Protein 7XHZ (pdb70)

InterPro domains:
  IPR000150 Cof family [TIGR00099] (7-278)
  IPR006379 HAD-superfamily hydrolase, subfamily IIB [TIGR01484] (6-250)
  IPR023214 HAD superfamily [G3DSA:3.40.50.1000] (5-275)
  IPR036412 HAD-like superfamily [SSF56784] (2-283)

Radius of gyration: 18.29 Å; Cα contacts (8 Å, |Δi|>4): 402; chains: 1; bounding box: 39×49×42 Å

Organism: Staphylococcus aureus (strain Mu50 / ATCC 700699) (NCBI:txid158878)

CATH classification: 3.30.1240.10

Secondary structure (DSSP, 8-state):
---EEEE--HHHHHT-HHHHHHHHHHHHHHHHTT-EEEEE--SSHHHHHHHS-TT---SEEE-TTSSEEEETTEEEEE--B-HHHHHHHHHHHHHTT-EEEEEESSS-EEEEGGGS-------SS--TT--HHHHHHHHHIIIIIEEEESSPPSS-EEEEEEE-S-HHHHHHHHHHHHHTHHHHT---B-SSTTEEE--TT-SHHHHHH--GGGT--GGGEEEE--

B-factor: mean 40.76, std 13.62, range [20.14, 128.97]

Structure (mmCIF, N/CA/C/O backbone):
data_7XHZ
#
_entry.id   7XHZ
#
_cell.length_a   53.610
_cell.length_b   63.060
_cell.length_c   92.730
_cell.angle_alpha   90.000
_cell.angle_beta   90.000
_cell.angle_gamma   90.000
#
_symmetry.space_group_name_H-M   'P 21 2 21'
#
loop_
_entity.id
_entity.type
_entity.pdbx_description
1 polymer 'Phosphatase, SAV2152'
2 water water
#
loop_
_atom_site.group_PDB
_atom_site.id
_atom_site.type_symbol
_atom_site.label_atom_id
_atom_site.label_alt_id
_atom_site.label_comp_id
_atom_site.label_asym_id
_atom_site.label_entity_id
_atom_site.label_seq_id
_atom_site.pdbx_PDB_ins_code
_atom_site.Cartn_x
_atom_site.Cartn_y
_atom_site.Cartn_z
_atom_site.occupancy
_atom_site.B_iso_or_equiv
_atom_site.auth_seq_id
_atom_site.auth_comp_id
_atom_site.auth_asym_id
_atom_site.auth_atom_id
_atom_site.pdbx_PDB_model_num
ATOM 1 N N . ASN A 1 1 ? 28.09605 74.89234 42.61396 1.000 53.94463 3 ASN A N 1
ATOM 2 C CA . ASN A 1 1 ? 26.72838 74.91437 42.12340 1.000 49.61693 3 ASN A CA 1
ATOM 3 C C . ASN A 1 1 ? 26.26850 73.58758 41.48847 1.000 45.22405 3 ASN A C 1
ATOM 4 O O . ASN A 1 1 ? 25.81849 73.57804 40.33352 1.000 46.34892 3 ASN A O 1
ATOM 14 N N . VAL A 1 2 ? 26.33259 72.49338 42.24676 1.000 34.09373 4 VAL A N 1
ATOM 15 C CA . VAL A 1 2 ? 25.90215 71.19654 41.72202 1.000 31.10669 4 VAL A CA 1
ATOM 16 C C . VAL A 1 2 ? 24.38217 71.13230 41.63476 1.000 32.20300 4 VAL A C 1
ATOM 17 O O . VAL A 1 2 ? 23.68857 71.18517 42.65167 1.000 32.13583 4 VAL A O 1
ATOM 30 N N . LYS A 1 3 ? 23.87230 70.92428 40.41834 1.000 30.38900 5 LYS A N 1
ATOM 31 C CA . LYS A 1 3 ? 22.43619 70.73720 40.21405 1.000 30.48629 5 LYS A CA 1
ATOM 32 C C . LYS A 1 3 ? 22.05226 69.31289 39.83640 1.000 33.63100 5 LYS A C 1
ATOM 33 O O . LYS A 1 3 ? 20.88319 68.94121 40.00388 1.000 31.48202 5 LYS A O 1
ATOM 52 N N . ALA A 1 4 ? 22.98804 68.52805 39.30382 1.000 30.51517 6 ALA A N 1
ATOM 53 C CA . ALA A 1 4 ? 22.71712 67.17574 38.84560 1.000 29.25453 6 ALA A CA 1
ATOM 54 C C . ALA A 1 4 ? 23.76309 66.22523 39.40990 1.000 28.88320 6 ALA A C 1
ATOM 55 O O . ALA A 1 4 ? 24.94245 66.54520 39.47222 1.000 27.38330 6 ALA A O 1
ATOM 62 N N . ILE A 1 5 ? 23.33111 65.05304 39.81045 1.000 28.36237 7 ILE A N 1
ATOM 63 C CA . ILE A 1 5 ? 24.24430 63.97116 40.17909 1.000 30.68722 7 ILE A CA 1
ATOM 64 C C . ILE A 1 5 ? 24.03098 62.88226 39.15022 1.000 28.66868 7 ILE A C 1
ATOM 65 O O . ILE A 1 5 ? 22.89246 62.45556 38.93237 1.000 26.67495 7 ILE A O 1
ATOM 81 N N . PHE A 1 6 ? 25.11006 62.44663 38.50160 1.000 26.15097 8 PHE A N 1
ATOM 82 C CA . PHE A 1 6 ? 25.05987 61.39674 37.48464 1.000 22.92088 8 PHE A CA 1
ATOM 83 C C . PHE A 1 6 ? 25.77100 60.17294 38.03522 1.000 25.76209 8 PHE A C 1
ATOM 84 O O . PHE A 1 6 ? 26.99319 60.19328 38.21651 1.000 27.38232 8 PHE A O 1
ATOM 101 N N . LEU A 1 7 ? 25.00760 59.13418 38.34345 1.000 26.94764 9 LEU A N 1
ATOM 102 C CA . LEU A 1 7 ? 25.56140 57.88934 38.85701 1.000 27.32571 9 LEU A CA 1
ATOM 103 C C . LEU A 1 7 ? 25.94343 56.99290 37.70058 1.000 29.46085 9 LEU A C 1
ATOM 104 O O . LEU A 1 7 ? 25.08859 56.56682 36.92103 1.000 28.35124 9 LEU A O 1
ATOM 120 N N . ASP A 1 8 ? 27.21367 56.69143 37.59267 1.000 28.80743 10 ASP A N 1
ATOM 121 C CA . ASP A 1 8 ? 27.70934 55.78344 36.56604 1.000 28.26302 10 ASP A CA 1
ATOM 122 C C . ASP A 1 8 ? 27.95148 54.43863 37.21601 1.000 32.07261 10 ASP A C 1
ATOM 123 O O . ASP A 1 8 ? 28.90416 54.28541 37.97286 1.000 32.29427 10 ASP A O 1
ATOM 149 N N . ASP A 1 10 ? 28.04541 50.23252 36.76779 1.000 37.28361 12 ASP A N 1
ATOM 150 C CA . ASP A 1 10 ? 27.96072 48.93647 36.12237 1.000 38.64651 12 ASP A CA 1
ATOM 151 C C . ASP A 1 10 ? 26.72237 48.19170 36.57612 1.000 36.37181 12 ASP A C 1
ATOM 152 O O . ASP A 1 10 ? 26.42143 48.10866 37.76972 1.000 39.53480 12 ASP A O 1
ATOM 161 N N . GLY A 1 11 ? 25.99213 47.64799 35.60648 1.000 35.33626 13 GLY A N 1
ATOM 162 C CA . GLY A 1 11 ? 24.77278 46.93321 35.94772 1.000 40.88036 13 GLY A CA 1
ATOM 163 C C . GLY A 1 11 ? 25.00834 45.70861 36.81119 1.000 44.01629 13 GLY A C 1
ATOM 164 O O . GLY A 1 11 ? 24.07596 45.20606 37.43380 1.000 45.62643 13 GLY A O 1
ATOM 168 N N . THR A 1 12 ? 26.24421 45.22657 36.87810 1.000 56.55049 14 THR A N 1
ATOM 169 C CA . THR A 1 12 ? 26.51241 44.07238 37.72464 1.000 56.62673 14 THR A CA 1
ATOM 170 C C . THR A 1 12 ? 26.20293 44.39452 39.18107 1.000 59.99566 14 THR A C 1
ATOM 171 O O . THR A 1 12 ? 25.62686 43.56490 39.89190 1.000 63.19960 14 THR A O 1
ATOM 182 N N . ILE A 1 13 ? 26.48236 45.63534 39.61196 1.000 54.36738 15 ILE A N 1
ATOM 183 C CA . ILE A 1 13 ? 26.21825 46.03115 40.99892 1.000 56.05105 15 ILE A CA 1
ATOM 184 C C . ILE A 1 13 ? 24.72835 45.98507 41.31311 1.000 55.62734 15 ILE A C 1
ATOM 185 O O . ILE A 1 13 ? 24.32840 45.64023 42.42887 1.000 59.79029 15 ILE A O 1
ATOM 201 N N . LEU A 1 14 ? 23.88567 46.35139 40.35218 1.000 49.06571 16 LEU A N 1
ATOM 202 C CA . LEU A 1 14 ? 22.45221 46.31794 40.59644 1.000 55.71457 16 LEU A CA 1
ATOM 203 C C . LEU A 1 14 ? 21.86521 44.91766 40.42899 1.000 62.10045 16 LEU A C 1
ATOM 204 O O . LEU A 1 14 ? 20.90697 44.56526 41.12472 1.000 64.67819 16 LEU A O 1
ATOM 220 N N . HIS A 1 15 ? 22.41422 44.12658 39.51234 1.000 63.47080 17 HIS A N 1
ATOM 221 C CA . HIS A 1 15 ? 21.86979 42.82284 39.15524 1.000 69.90939 17 HIS A CA 1
ATOM 222 C C . HIS A 1 15 ? 21.86018 41.86664 40.33859 1.000 75.50022 17 HIS A C 1
ATOM 223 O O . HIS A 1 15 ? 20.80533 41.57887 40.91255 1.000 79.89421 17 HIS A O 1
ATOM 237 N N . GLU A 1 16 ? 23.03945 41.37071 40.70571 1.000 87.14141 18 GLU A N 1
ATOM 238 C CA . GLU A 1 16 ? 23.12960 40.39061 41.77931 1.000 96.41745 18 GLU A CA 1
ATOM 239 C C . GLU A 1 16 ? 22.76891 41.02087 43.11822 1.000 101.31871 18 GLU A C 1
ATOM 240 O O . GLU A 1 16 ? 21.85578 40.54857 43.81074 1.000 101.97932 18 GLU A O 1
ATOM 252 N N . ASN A 1 17 ? 23.46000 42.10478 43.50056 1.000 94.84911 19 ASN A N 1
ATOM 253 C CA . ASN A 1 17 ? 23.22708 42.65125 44.83301 1.000 89.90411 19 ASN A CA 1
ATOM 254 C C . ASN A 1 17 ? 21.86480 43.31860 44.93353 1.000 84.27414 19 ASN A C 1
ATOM 255 O O . ASN A 1 17 ? 21.60302 44.34387 44.28944 1.000 82.98979 19 ASN A O 1
ATOM 266 N N . ASN A 1 18 ? 21.01578 42.75745 45.78323 1.000 72.41165 20 ASN A N 1
ATOM 267 C CA . ASN A 1 18 ? 19.79950 43.43537 46.19247 1.000 74.24641 20 ASN A CA 1
ATOM 268 C C . ASN A 1 18 ? 20.05036 44.39682 47.34662 1.000 67.26081 20 ASN A C 1
ATOM 269 O O . ASN A 1 18 ? 19.26850 45.34226 47.53212 1.000 60.38038 20 ASN A O 1
ATOM 280 N N . GLN A 1 19 ? 21.14430 44.20607 48.09258 1.000 63.81351 21 GLN A N 1
ATOM 281 C CA . GLN A 1 19 ? 21.47422 45.16466 49.13866 1.000 64.11659 21 GLN A CA 1
ATOM 282 C C . GLN A 1 19 ? 22.02096 46.45131 48.53152 1.000 55.80093 21 GLN A C 1
ATOM 283 O O . GLN A 1 19 ? 21.55211 47.53422 48.86729 1.000 49.12783 21 GLN A O 1
ATOM 297 N N . ALA A 1 20 ? 23.00785 46.34814 47.63419 1.000 51.64423 22 ALA A N 1
ATOM 298 C CA . ALA A 1 20 ? 23.49746 47.53919 46.93782 1.000 49.98133 22 ALA A CA 1
ATOM 299 C C . ALA A 1 20 ? 22.40886 48.18771 46.08740 1.000 44.14542 22 ALA A C 1
ATOM 300 O O . ALA A 1 20 ? 22.36138 49.41684 45.97101 1.000 41.01153 22 ALA A O 1
ATOM 307 N N . SER A 1 21 ? 21.50594 47.39725 45.52083 1.000 45.79676 23 SER A N 1
ATOM 308 C CA . SER A 1 21 ? 20.39636 47.95605 44.76119 1.000 46.64445 23 SER A CA 1
ATOM 309 C C . SER A 1 21 ? 19.44721 48.74836 45.65933 1.000 46.12250 23 SER A C 1
ATOM 310 O O . SER A 1 21 ? 19.05064 49.87482 45.32132 1.000 42.00455 23 SER A O 1
ATOM 318 N N . THR A 1 22 ? 19.04149 48.16868 46.79766 1.000 45.09262 24 THR A N 1
ATOM 319 C CA . THR A 1 22 ? 18.17126 48.89905 47.71770 1.000 47.18331 24 THR A CA 1
ATOM 320 C C . THR A 1 22 ? 18.87212 50.14372 48.26509 1.000 42.15417 24 THR A C 1
ATOM 321 O O . THR A 1 22 ? 18.24778 51.19840 48.44453 1.000 42.63638 24 THR A O 1
ATOM 332 N N . TYR A 1 23 ? 20.16829 50.03678 48.53534 1.000 43.74937 25 TYR A N 1
ATOM 333 C CA . TYR A 1 23 ? 20.92650 51.19513 48.98912 1.000 42.54320 25 TYR A CA 1
ATOM 334 C C . TYR A 1 23 ? 20.89940 52.31176 47.94442 1.000 39.84762 25 TYR A C 1
ATOM 335 O O . TYR A 1 23 ? 20.67421 53.49537 48.25962 1.000 39.79419 25 TYR A O 1
ATOM 353 N N . THR A 1 24 ? 21.16038 51.95298 46.69112 1.000 36.82203 26 THR A N 1
ATOM 354 C CA . THR A 1 24 ? 21.13552 52.93279 45.61641 1.000 38.09532 26 THR A CA 1
ATOM 355 C C . THR A 1 24 ? 19.75646 53.58023 45.49502 1.000 35.04906 26 THR A C 1
ATOM 356 O O . THR A 1 24 ? 19.65538 54.79241 45.30155 1.000 34.85329 26 THR A O 1
ATOM 367 N N . LYS A 1 25 ? 18.68464 52.77635 45.55078 1.000 35.44870 27 LYS A N 1
ATOM 368 C CA . LYS A 1 25 ? 17.32615 53.32477 45.55269 1.000 35.51305 27 LYS A CA 1
ATOM 369 C C . LYS A 1 25 ? 17.14346 54.39123 46.63296 1.000 38.22130 27 LYS A C 1
ATOM 370 O O . LYS A 1 25 ? 16.63890 55.49416 46.36949 1.000 38.37568 27 LYS A O 1
ATOM 389 N N . ASP A 1 26 ? 17.54422 54.07135 47.86598 1.000 42.45479 28 ASP A N 1
ATOM 390 C CA . ASP A 1 26 ? 17.36631 55.02320 48.95600 1.000 42.09763 28 ASP A CA 1
ATOM 391 C C . ASP A 1 26 ? 18.19523 56.27488 48.72775 1.000 39.38852 28 ASP A C 1
ATOM 392 O O . ASP A 1 26 ? 17.72468 57.38785 48.98598 1.000 38.59074 28 ASP A O 1
ATOM 401 N N . VAL A 1 27 ? 19.41768 56.12489 48.20813 1.000 37.53340 29 VAL A N 1
ATOM 402 C CA . VAL A 1 27 ? 20.24722 57.30369 47.94758 1.000 36.49904 29 VAL A CA 1
ATOM 403 C C . VAL A 1 27 ? 19.59088 58.20559 46.90908 1.000 37.69230 29 VAL A C 1
ATOM 404 O O . VAL A 1 27 ? 19.57225 59.43246 47.05681 1.000 34.77181 29 VAL A O 1
ATOM 417 N N . ILE A 1 28 ? 19.14978 57.61830 45.79632 1.000 33.61372 30 ILE A N 1
ATOM 418 C CA . ILE A 1 28 ? 18.47956 58.40749 44.75810 1.000 33.09001 30 ILE A CA 1
ATOM 419 C C . ILE A 1 28 ? 17.32079 59.19844 45.35423 1.000 34.88004 30 ILE A C 1
ATOM 420 O O . ILE A 1 28 ? 17.15777 60.39344 45.07583 1.000 33.64567 30 ILE A O 1
ATOM 436 N N . ASN A 1 29 ? 16.49552 58.53921 46.17526 1.000 36.72987 31 ASN A N 1
ATOM 437 C CA . ASN A 1 29 ? 15.36237 59.22571 46.79616 1.000 39.15601 31 ASN A CA 1
ATOM 438 C C . ASN A 1 29 ? 15.82845 60.37157 47.68207 1.000 40.76401 31 ASN A C 1
ATOM 439 O O . ASN A 1 29 ? 15.24618 61.46421 47.65660 1.000 41.62728 31 ASN A O 1
ATOM 450 N N . GLN A 1 30 ? 16.89681 60.15553 48.46374 1.000 36.62361 32 GLN A N 1
ATOM 451 C CA . GLN A 1 30 ? 17.35926 61.23006 49.33257 1.000 40.58370 32 GLN A CA 1
ATOM 452 C C . GLN A 1 30 ? 17.84479 62.41833 48.50594 1.000 37.69432 32 GLN A C 1
ATOM 453 O O . GLN A 1 30 ? 17.51983 63.56730 48.80546 1.000 39.75162 32 GLN A O 1
ATOM 467 N N . LEU A 1 31 ? 18.59214 62.15254 47.43460 1.000 33.42178 33 LEU A N 1
ATOM 468 C CA . LEU A 1 31 ? 19.11566 63.23639 46.61139 1.000 33.35932 33 LEU A CA 1
ATOM 469 C C . LEU A 1 31 ? 17.99283 63.99119 45.92280 1.000 35.13522 33 LEU A C 1
ATOM 470 O O . LEU A 1 31 ? 18.04819 65.22478 45.81555 1.000 32.22528 33 LEU A O 1
ATOM 486 N N . ARG A 1 32 ? 16.97253 63.27167 45.42261 1.000 35.50764 34 ARG A N 1
ATOM 487 C CA . ARG A 1 32 ? 15.82482 63.95557 44.82021 1.000 38.22600 34 ARG A CA 1
ATOM 488 C C . ARG A 1 32 ? 15.14169 64.86152 45.83237 1.000 41.05015 34 ARG A C 1
ATOM 489 O O . ARG A 1 32 ? 14.71611 65.97938 45.49954 1.000 35.08642 34 ARG A O 1
ATOM 510 N N . GLU A 1 33 ? 14.96045 64.35422 47.05771 1.000 41.55081 35 GLU A N 1
ATOM 511 C CA . GLU A 1 33 ? 14.30621 65.14095 48.09535 1.000 48.40641 35 GLU A CA 1
ATOM 512 C C . GLU A 1 33 ? 15.08448 66.41178 48.41197 1.000 45.47688 35 GLU A C 1
ATOM 513 O O . GLU A 1 33 ? 14.48045 67.43248 48.75860 1.000 45.14329 35 GLU A O 1
ATOM 525 N N . LYS A 1 34 ? 16.41500 66.37158 48.31224 1.000 42.56810 36 LYS A N 1
ATOM 526 C CA . LYS A 1 34 ? 17.24454 67.55494 48.52137 1.000 42.74926 36 LYS A CA 1
ATOM 527 C C . LYS A 1 34 ? 17.25045 68.48644 47.31213 1.000 44.98246 36 LYS A C 1
ATOM 528 O O . LYS A 1 34 ? 17.93750 69.51455 47.33329 1.000 41.47302 36 LYS A O 1
ATOM 547 N N . GLY A 1 35 ? 16.49818 68.16617 46.26002 1.000 37.63717 37 GLY A N 1
ATOM 548 C CA . GLY A 1 35 ? 16.38550 69.04756 45.11956 1.000 38.43697 37 GLY A CA 1
ATOM 549 C C . GLY A 1 35 ? 17.34147 68.78419 43.97177 1.000 37.94734 37 GLY A C 1
ATOM 550 O O . GLY A 1 35 ? 17.30233 69.52093 42.98150 1.000 33.35844 37 GLY A O 1
ATOM 554 N N . TYR A 1 36 ? 18.18599 67.76055 44.05058 1.000 33.79076 38 TYR A N 1
ATOM 555 C CA . TYR A 1 36 ? 19.07151 67.47119 42.93447 1.000 30.65776 38 TYR A CA 1
ATOM 556 C C . TYR A 1 36 ? 18.32353 66.73772 41.83366 1.000 32.69398 38 TYR A C 1
ATOM 557 O O . TYR A 1 36 ? 17.40824 65.96180 42.09736 1.000 31.29974 38 TYR A O 1
ATOM 575 N N . LYS A 1 37 ? 18.74739 66.94590 40.59442 1.000 30.98864 39 LYS A N 1
ATOM 576 C CA . LYS A 1 37 ? 18.36452 66.02243 39.53973 1.000 29.58252 39 LYS A CA 1
ATOM 577 C C . LYS A 1 37 ? 19.29087 64.81069 39.64289 1.000 30.28988 39 LYS A C 1
ATOM 578 O O . LYS A 1 37 ? 20.47239 64.95299 39.96261 1.000 30.00725 39 LYS A O 1
ATOM 597 N N . VAL A 1 38 ? 18.74725 63.61636 39.42538 1.000 26.37238 40 VAL A N 1
ATOM 598 C CA . VAL A 1 38 ? 19.52780 62.38266 39.56739 1.000 23.68869 40 VAL A CA 1
ATOM 599 C C . VAL A 1 38 ? 19.38687 61.53730 38.32336 1.000 25.54303 40 VAL A C 1
ATOM 600 O O . VAL A 1 38 ? 18.26995 61.18321 37.92470 1.000 25.73719 40 VAL A O 1
ATOM 613 N N . PHE A 1 39 ? 20.52781 61.17374 37.73956 1.000 26.15924 41 PHE A N 1
ATOM 614 C CA . PHE A 1 39 ? 20.58665 60.40227 36.51938 1.000 25.77190 41 PHE A CA 1
ATOM 615 C C . PHE A 1 39 ? 21.42202 59.15816 36.74416 1.000 27.46715 41 PHE A C 1
ATOM 616 O O . PHE A 1 39 ? 22.28565 59.13075 37.62033 1.000 27.12646 41 PHE A O 1
ATOM 633 N N . LEU A 1 40 ? 21.14948 58.12996 35.94211 1.000 26.80389 42 LEU A N 1
ATOM 634 C CA . LEU A 1 40 ? 21.84341 56.85162 36.03457 1.000 27.07179 42 LEU A CA 1
ATOM 635 C C . LEU A 1 40 ? 22.35369 56.50045 34.65728 1.000 24.29060 42 LEU A C 1
ATOM 636 O O . LEU A 1 40 ? 21.62900 56.64382 33.67265 1.000 25.51824 42 LEU A O 1
ATOM 652 N N . ALA A 1 41 ? 23.59836 56.04746 34.57440 1.000 25.28554 43 ALA A N 1
ATOM 653 C CA . ALA A 1 41 ? 24.11697 55.43790 33.36499 1.000 25.58888 43 ALA A CA 1
ATOM 654 C C . ALA A 1 41 ? 24.39954 53.95981 33.65157 1.000 28.93189 43 ALA A C 1
ATOM 655 O O . ALA A 1 41 ? 25.22946 53.63531 34.50241 1.000 23.89164 43 ALA A O 1
ATOM 662 N N . THR A 1 42 ? 23.69025 53.07061 32.95646 1.000 26.69559 44 THR A N 1
ATOM 663 C CA . THR A 1 42 ? 23.85988 51.65757 33.20516 1.000 26.25442 44 THR A CA 1
ATOM 664 C C . THR A 1 42 ? 23.27372 50.92063 32.01789 1.000 24.44742 44 THR A C 1
ATOM 665 O O . THR A 1 42 ? 22.40640 51.43808 31.31200 1.000 24.84445 44 THR A O 1
ATOM 676 N N . GLY A 1 43 ? 23.76917 49.70309 31.79667 1.000 26.38997 45 GLY A N 1
ATOM 677 C CA . GLY A 1 43 ? 23.18432 48.85258 30.78398 1.000 25.24607 45 GLY A CA 1
ATOM 678 C C . GLY A 1 43 ? 23.74589 49.09632 29.39652 1.000 26.69405 45 GLY A C 1
ATOM 679 O O . GLY A 1 43 ? 24.37209 50.12999 29.09997 1.000 27.95397 45 GLY A O 1
ATOM 683 N N . ARG A 1 44 ? 23.50370 48.12078 28.51577 1.000 27.28486 46 ARG A N 1
ATOM 684 C CA . ARG A 1 44 ? 24.05595 48.17340 27.16277 1.000 27.38087 46 ARG A CA 1
ATOM 685 C C . ARG A 1 44 ? 22.99003 48.22601 26.07911 1.000 31.29490 46 ARG A C 1
ATOM 686 O O . ARG A 1 44 ? 23.33272 48.20560 24.88668 1.000 32.11961 46 ARG A O 1
ATOM 707 N N . SER A 1 45 ? 21.71426 48.33030 26.45925 1.000 26.42752 47 SER A N 1
ATOM 708 C CA . SER A 1 45 ? 20.59180 48.32065 25.53100 1.000 29.06907 47 SER A CA 1
ATOM 709 C C . SER A 1 45 ? 19.37417 48.91086 26.25308 1.000 25.98382 47 SER A C 1
ATOM 710 O O . SER A 1 45 ? 19.41208 49.12508 27.46355 1.000 28.62939 47 SER A O 1
ATOM 718 N N . HIS A 1 46 ? 18.28292 49.16834 25.50964 1.000 28.97078 48 HIS A N 1
ATOM 719 C CA . HIS A 1 46 ? 17.04157 49.60002 26.17344 1.000 26.77635 48 HIS A CA 1
ATOM 720 C C . HIS A 1 46 ? 16.44877 48.49311 27.01595 1.000 28.44149 48 HIS A C 1
ATOM 721 O O . HIS A 1 46 ? 16.04974 48.74347 28.16932 1.000 28.71888 48 HIS A O 1
ATOM 735 N N . SER A 1 47 ? 16.49225 47.24259 26.49671 1.000 29.41649 49 SER A N 1
ATOM 736 C CA . SER A 1 47 ? 16.00886 46.10412 27.27835 1.000 29.67878 49 SER A CA 1
ATOM 737 C C . SER A 1 47 ? 16.79861 45.94958 28.55703 1.000 29.77792 49 SER A C 1
ATOM 738 O O . SER A 1 47 ? 16.22672 45.65855 29.61225 1.000 30.69746 49 SER A O 1
ATOM 746 N N . GLU A 1 48 ? 18.13978 46.07094 28.47457 1.000 29.41768 50 GLU A N 1
ATOM 747 C CA . GLU A 1 48 ? 18.94287 45.89269 29.68095 1.000 30.39752 50 GLU A CA 1
ATOM 748 C C . GLU A 1 48 ? 18.64548 46.98162 30.69262 1.000 31.59001 50 GLU A C 1
ATOM 749 O O . GLU A 1 48 ? 18.57400 46.71576 31.90230 1.000 30.81067 50 GLU A O 1
ATOM 761 N N . ILE A 1 49 ? 18.50111 48.22076 30.22443 1.000 26.85026 51 ILE A N 1
ATOM 762 C CA . ILE A 1 49 ? 18.12175 49.28489 31.13765 1.000 25.49979 51 ILE A C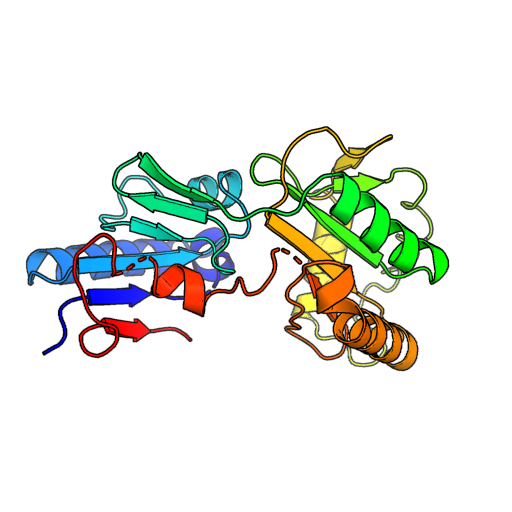A 1
ATOM 763 C C . ILE A 1 49 ? 16.91777 48.87065 31.95875 1.000 29.79191 51 ILE A C 1
ATOM 764 O O . ILE A 1 49 ? 16.92526 48.99524 33.18937 1.000 30.35402 51 ILE A O 1
ATOM 780 N N . HIS A 1 50 ? 15.86504 48.35704 31.29983 1.000 30.74824 52 HIS A N 1
ATOM 781 C CA . HIS A 1 50 ? 14.65905 48.05298 32.07882 1.000 32.67965 52 HIS A CA 1
ATOM 782 C C . HIS A 1 50 ? 14.78046 46.72915 32.85193 1.000 37.54561 52 HIS A C 1
ATOM 783 O O . HIS A 1 50 ? 14.09451 46.54704 33.85883 1.000 38.44060 52 HIS A O 1
ATOM 797 N N . GLN A 1 51 ? 15.71387 45.85516 32.49528 1.000 33.45475 53 GLN A N 1
ATOM 798 C CA . GLN A 1 51 ? 16.01495 44.73361 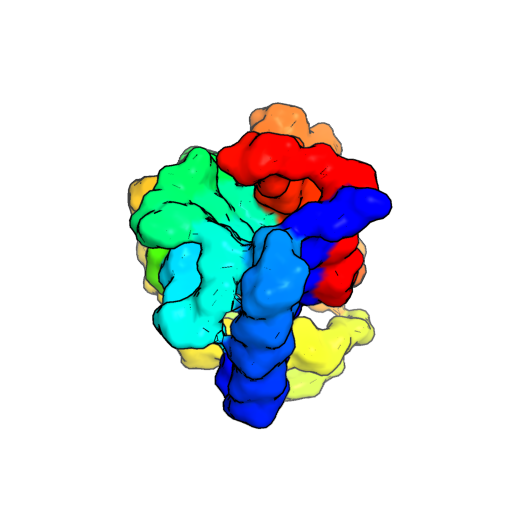33.39150 1.000 37.64600 53 GLN A CA 1
ATOM 799 C C . GLN A 1 51 ? 16.70546 45.19100 34.66649 1.000 38.90165 53 GLN A C 1
ATOM 800 O O . GLN A 1 51 ? 16.48051 44.62557 35.74059 1.000 39.25251 53 GLN A O 1
ATOM 814 N N . LEU A 1 52 ? 17.60897 46.15727 34.55467 1.000 33.08041 54 LEU A N 1
ATOM 815 C CA . LEU A 1 52 ? 18.47455 46.52451 35.66066 1.000 33.92574 54 LEU A CA 1
ATOM 816 C C . LEU A 1 52 ? 17.88849 47.56268 36.59398 1.000 36.65779 54 LEU A C 1
ATOM 817 O O . LEU A 1 52 ? 18.17904 47.53376 37.79282 1.000 41.93646 54 LEU A O 1
ATOM 833 N N . VAL A 1 53 ? 17.09993 48.49470 36.07928 1.000 35.56307 55 VAL A N 1
ATOM 834 C CA . VAL A 1 53 ? 16.63689 49.61654 36.88399 1.000 34.88972 55 VAL A CA 1
ATOM 835 C C . VAL A 1 53 ? 15.15741 49.44823 37.20647 1.000 39.60419 55 VAL A C 1
ATOM 836 O O . VAL A 1 53 ? 14.30480 49.76502 36.36791 1.000 41.78066 55 VAL A O 1
ATOM 849 N N . PRO A 1 54 ? 14.81611 49.04542 38.42283 1.000 39.35657 56 PRO A N 1
ATOM 850 C CA . PRO A 1 54 ? 13.39664 48.93652 38.80284 1.000 48.11617 56 PRO A CA 1
ATOM 851 C C . PRO A 1 54 ? 12.64329 50.25250 38.69890 1.000 47.56357 56 PRO A C 1
ATOM 852 O O . PRO A 1 54 ? 13.20863 51.33686 38.81430 1.000 41.37600 56 PRO A O 1
ATOM 863 N N . GLN A 1 55 ? 11.32029 50.14537 38.56633 1.000 48.76493 57 GLN A N 1
ATOM 864 C CA . GLN A 1 55 ? 10.50142 51.34295 38.39895 1.000 51.13652 57 GLN A CA 1
ATOM 865 C C . GLN A 1 55 ? 10.49028 52.23178 39.62883 1.000 44.33970 57 GLN A C 1
ATOM 866 O O . GLN A 1 55 ? 10.23648 53.42779 39.49424 1.000 49.67796 57 GLN A O 1
ATOM 880 N N . ASP A 1 56 ? 10.80206 51.70775 40.80916 1.000 44.59360 58 ASP A N 1
ATOM 881 C CA . ASP A 1 56 ? 10.85509 52.51995 42.02075 1.000 43.58076 58 ASP A CA 1
ATOM 882 C C . ASP A 1 56 ? 12.20426 53.22721 42.21738 1.000 44.70278 58 ASP A C 1
ATOM 883 O O . ASP A 1 56 ? 12.44064 53.76161 43.30717 1.000 47.53859 58 ASP A O 1
ATOM 892 N N . PHE A 1 57 ? 13.08876 53.24391 41.21321 1.000 34.89274 59 PHE A N 1
ATOM 893 C CA . PHE A 1 57 ? 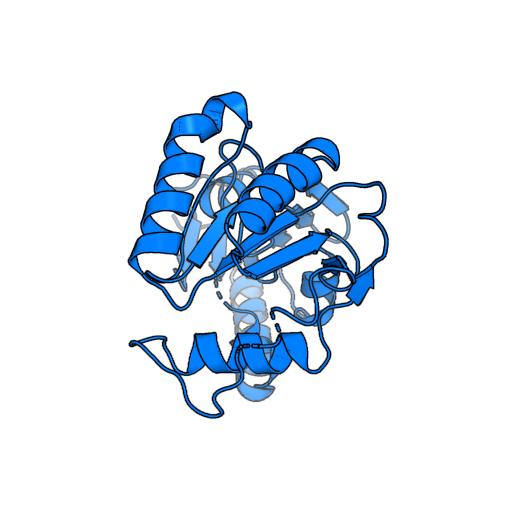14.26648 54.11289 41.24042 1.000 34.15664 59 PHE A CA 1
ATOM 894 C C . PHE A 1 57 ? 13.82081 55.48607 40.76663 1.000 32.36676 59 PHE A C 1
ATOM 895 O O . PHE A 1 57 ? 13.44829 55.65420 39.60326 1.000 36.45373 59 PHE A O 1
ATOM 912 N N . ALA A 1 58 ? 13.85369 56.46756 41.64614 1.000 35.23973 60 ALA A N 1
ATOM 913 C CA . ALA A 1 58 ? 13.31754 57.77379 41.32308 1.000 34.10245 60 ALA A CA 1
ATOM 914 C C . ALA A 1 58 ? 14.29950 58.60054 40.51286 1.000 30.16941 60 ALA A C 1
ATOM 915 O O . ALA A 1 58 ? 14.55939 59.74512 40.87620 1.000 31.38741 60 ALA A O 1
ATOM 922 N N . VAL A 1 59 ? 14.85009 58.06303 39.42491 1.000 28.51633 61 VAL A N 1
ATOM 923 C CA . VAL A 1 59 ? 15.79880 58.84807 38.63408 1.000 26.57827 61 VAL A CA 1
ATOM 924 C C . VAL A 1 59 ? 15.03419 59.79663 37.71612 1.000 31.12663 61 VAL A C 1
ATOM 925 O O . VAL A 1 59 ? 13.93596 59.49137 37.23954 1.000 28.80081 61 VAL A O 1
ATOM 938 N N . ASN A 1 60 ? 15.63319 60.95333 37.43207 1.000 24.54129 62 ASN A N 1
ATOM 939 C CA . ASN A 1 60 ? 15.07950 61.84438 36.43066 1.000 25.62153 62 ASN A CA 1
ATOM 940 C C . ASN A 1 60 ? 15.24010 61.28863 35.02581 1.000 27.23873 62 ASN A C 1
ATOM 941 O O . ASN A 1 60 ? 14.40792 61.55844 34.15964 1.000 25.94178 62 ASN A O 1
ATOM 952 N N . GLY A 1 61 ? 16.30368 60.51651 34.77711 1.000 24.55893 63 GLY A N 1
ATOM 953 C CA . GLY A 1 61 ? 16.54217 59.97534 33.45020 1.000 23.57803 63 GLY A CA 1
ATOM 954 C C . GLY A 1 61 ? 17.59643 58.87819 33.52763 1.000 25.88604 63 GLY A C 1
ATOM 955 O O . GLY A 1 61 ? 18.31160 58.78148 34.50936 1.000 24.28597 63 GLY A O 1
ATOM 959 N N . ILE A 1 62 ? 17.67325 58.09019 32.45942 1.000 23.60642 64 ILE A N 1
ATOM 960 C CA . ILE A 1 62 ? 18.66973 57.02036 32.36248 1.000 25.02264 64 ILE A CA 1
ATOM 961 C C . ILE A 1 62 ? 19.30674 57.03462 30.98107 1.000 21.85331 64 ILE A C 1
ATOM 962 O O . ILE A 1 62 ? 18.62094 57.23109 29.97923 1.000 24.87086 64 ILE A O 1
ATOM 978 N N . ILE A 1 63 ? 20.62875 56.78504 30.92975 1.000 23.91501 65 ILE A N 1
ATOM 979 C CA . ILE A 1 63 ? 21.31130 56.50202 29.67253 1.000 24.91678 65 ILE A CA 1
ATOM 980 C C . ILE A 1 63 ? 21.99231 55.13199 29.75855 1.000 20.13940 65 ILE A C 1
ATOM 981 O O . ILE A 1 63 ? 22.37198 54.67495 30.83154 1.000 24.03373 65 ILE A O 1
ATOM 997 N N . SER A 1 64 ? 22.19292 54.50788 28.60375 1.000 22.89123 66 SER A N 1
ATOM 998 C CA . SER A 1 64 ? 23.03408 53.31408 28.62970 1.000 23.95616 66 SER A CA 1
ATOM 999 C C . SER A 1 64 ? 24.45581 53.71404 29.01232 1.000 25.06235 66 SER A C 1
ATOM 1000 O O . SER A 1 64 ? 24.87924 54.88327 28.88356 1.000 23.12667 66 SER A O 1
ATOM 1008 N N . SER A 1 65 ? 25.17174 52.72133 29.53580 1.000 22.18132 67 SER A N 1
ATOM 1009 C CA . SER A 1 65 ? 26.54425 52.92963 29.99565 1.000 22.95316 67 SER A CA 1
ATOM 1010 C C . SER A 1 65 ? 27.41946 53.53492 28.92113 1.000 24.67091 67 SER A C 1
ATOM 1011 O O . SER A 1 65 ? 28.36488 54.27917 29.22678 1.000 28.33021 67 SER A O 1
ATOM 1019 N N . ASN A 1 66 ? 27.13426 53.25422 27.66017 1.000 22.23698 68 ASN A N 1
ATOM 1020 C CA . ASN A 1 66 ? 27.94155 53.76482 26.55979 1.000 24.29974 68 ASN A CA 1
ATOM 1021 C C . ASN A 1 66 ? 27.30546 54.93565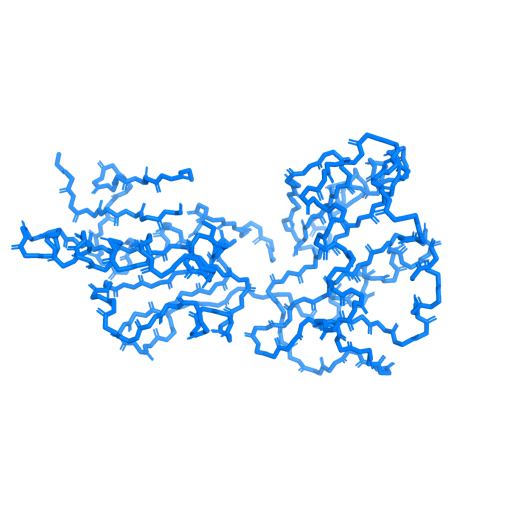 25.81985 1.000 27.90322 68 ASN A C 1
ATOM 1022 O O . ASN A 1 66 ? 27.81359 55.34587 24.75669 1.000 24.30064 68 ASN A O 1
ATOM 1033 N N . GLY A 1 67 ? 26.23085 55.51576 26.36953 1.000 24.74724 69 GLY A N 1
ATOM 1034 C CA . GLY A 1 67 ? 25.71193 56.77352 25.84073 1.000 25.35087 69 GLY A CA 1
ATOM 1035 C C . GLY A 1 67 ? 24.91597 56.68340 24.56766 1.000 25.52233 69 GLY A C 1
ATOM 1036 O O . GLY A 1 67 ? 24.67711 57.71671 23.91806 1.000 25.99006 69 GLY A O 1
ATOM 1040 N N . THR A 1 68 ? 24.44080 55.49014 24.20719 1.000 23.52665 70 THR A N 1
ATOM 1041 C CA . THR A 1 68 ? 23.80229 55.31700 22.91894 1.000 23.37853 70 THR A CA 1
ATOM 1042 C C . THR A 1 68 ? 22.28333 55.48860 22.98867 1.000 22.45276 70 THR A C 1
ATOM 1043 O O . THR A 1 68 ? 21.63950 55.55918 21.94112 1.000 27.27913 70 THR A O 1
ATOM 1054 N N . ILE A 1 69 ? 21.69585 55.48702 24.18349 1.000 24.96351 71 ILE A N 1
ATOM 1055 C CA . ILE A 1 69 ? 20.25129 55.73359 24.31880 1.000 24.52495 71 ILE A CA 1
ATOM 1056 C C . ILE A 1 69 ? 19.96347 56.44167 25.64924 1.000 25.62548 71 ILE A C 1
ATOM 1057 O O . ILE A 1 69 ? 20.68131 56.28368 26.64369 1.000 24.61614 71 ILE A O 1
ATOM 1073 N N . GLY A 1 70 ? 18.98649 57.34632 25.61890 1.000 25.80271 72 GLY A N 1
ATOM 1074 C CA . GLY A 1 70 ? 18.59519 58.03134 26.83526 1.000 23.88192 72 GLY A CA 1
ATOM 1075 C C . GLY A 1 70 ? 17.06725 58.05457 26.95877 1.000 25.34549 72 GLY A C 1
ATOM 1076 O O . GLY A 1 70 ? 16.38483 58.24427 25.95365 1.000 26.48057 72 GLY A O 1
ATOM 1080 N N . GLU A 1 71 ? 16.52903 57.90973 28.17936 1.000 28.16906 73 GLU A N 1
ATOM 1081 C CA . GLU A 1 71 ? 15.07609 57.83437 28.41369 1.000 26.33159 73 GLU A CA 1
ATOM 1082 C C . GLU A 1 71 ? 14.85421 58.82527 29.56427 1.000 27.29122 73 GLU A C 1
ATOM 1083 O O . GLU A 1 71 ? 15.66237 58.89747 30.50600 1.000 27.15356 73 GLU A O 1
ATOM 1095 N N . VAL A 1 72 ? 13.76444 59.60092 29.49189 1.000 25.35976 74 VAL A N 1
ATOM 1096 C CA . VAL A 1 72 ? 13.37876 60.51560 30.56918 1.000 24.95131 74 VAL A CA 1
ATOM 1097 C C . VAL A 1 72 ? 11.89216 60.31468 30.86667 1.000 28.07329 74 VAL A C 1
ATOM 1098 O O . VAL A 1 72 ? 11.04281 60.56468 29.99806 1.000 27.76242 74 VAL A O 1
ATOM 1111 N N . ASP A 1 73 ? 11.57210 59.88459 32.08880 1.000 28.09571 75 ASP A N 1
ATOM 1112 C CA . ASP A 1 73 ? 10.16421 59.63584 32.49332 1.000 30.27320 75 ASP A CA 1
ATOM 1113 C C . ASP A 1 73 ? 9.38085 58.96155 31.36182 1.000 30.99146 75 ASP A C 1
ATOM 1114 O O . ASP A 1 73 ? 8.33192 59.42312 30.90480 1.000 28.96514 75 ASP A O 1
ATOM 1123 N N . GLY A 1 74 ? 9.94051 57.86986 30.86144 1.000 31.04697 76 GLY A N 1
ATOM 1124 C CA . GLY A 1 74 ? 9.25233 57.05611 29.88643 1.000 36.44084 76 GLY A CA 1
ATOM 1125 C C . GLY A 1 74 ? 9.41746 57.44034 28.43067 1.000 37.16481 76 GLY A C 1
ATOM 1126 O O . GLY A 1 74 ? 8.93150 56.70660 27.58069 1.000 37.65287 76 GLY A O 1
ATOM 1130 N N . GLU A 1 75 ? 10.04177 58.58070 28.11011 1.000 32.65429 77 GLU A N 1
ATOM 1131 C CA . GLU A 1 75 ? 10.26250 59.00316 26.73408 1.000 29.37802 77 GLU A CA 1
ATOM 1132 C C . GLU A 1 75 ? 11.71734 58.82792 26.36532 1.000 29.88259 77 GLU A C 1
ATOM 1133 O O . GLU A 1 75 ? 12.59304 59.20137 27.14456 1.000 26.78257 77 GLU A O 1
ATOM 1145 N N . ILE A 1 76 ? 11.96320 58.21239 25.21339 1.000 32.03398 78 ILE A N 1
ATOM 1146 C CA . ILE A 1 76 ? 13.32057 58.08013 24.67674 1.000 29.87318 78 ILE A CA 1
ATOM 1147 C C . ILE A 1 76 ? 13.67692 59.42219 24.06116 1.000 30.64342 78 ILE A C 1
ATOM 1148 O O . ILE A 1 76 ? 12.97943 59.89380 23.16959 1.000 30.31778 78 ILE A O 1
ATOM 1164 N N . ILE A 1 77 ? 14.69938 60.07377 24.59481 1.000 26.09591 79 ILE A N 1
ATOM 1165 C CA . ILE A 1 77 ? 15.05705 61.41319 24.12735 1.000 25.69567 79 ILE A CA 1
ATOM 1166 C C . ILE A 1 77 ? 16.19255 61.37876 23.12443 1.000 28.90187 79 ILE A C 1
ATOM 1167 O O . ILE A 1 77 ? 16.36942 62.34511 22.38384 1.000 26.55231 79 ILE A O 1
ATOM 1183 N N . PHE A 1 78 ? 16.94985 60.29298 23.04207 1.000 25.95923 80 PHE A N 1
ATOM 1184 C CA . PHE A 1 78 ? 17.93371 60.17972 21.98048 1.000 27.34292 80 PHE A CA 1
ATOM 1185 C C . PHE A 1 78 ? 18.31521 58.71008 21.84882 1.000 27.38149 80 PHE A C 1
ATOM 1186 O O . PHE A 1 78 ? 18.17408 57.92496 22.78466 1.000 25.68582 80 PHE A O 1
ATOM 1203 N N . LYS A 1 79 ? 18.78376 58.36511 20.65270 1.000 28.22071 81 LYS A N 1
ATOM 1204 C CA . LYS A 1 79 ? 19.17212 57.00711 20.31697 1.000 27.53820 81 LYS A CA 1
ATOM 1205 C C . LYS A 1 79 ? 20.16476 57.08773 19.17075 1.000 30.71005 81 LYS A C 1
ATOM 1206 O O . LYS A 1 79 ? 19.83124 57.59922 18.08933 1.000 32.28533 81 LYS A O 1
ATOM 1225 N N . HIS A 1 80 ? 21.39254 56.65061 19.41960 1.000 25.37961 82 HIS A N 1
ATOM 1226 C CA . HIS A 1 80 ? 22.47840 56.71733 18.45070 1.000 25.88605 82 HIS A CA 1
ATOM 1227 C C . HIS A 1 80 ? 22.98053 55.30867 18.19320 1.000 27.46454 82 HIS A C 1
ATOM 1228 O O . HIS A 1 80 ? 23.76401 54.77158 18.98310 1.000 29.35239 82 HIS A O 1
ATOM 1242 N N . GLY A 1 81 ? 22.55638 54.73660 17.07789 1.000 29.22339 83 GLY A N 1
ATOM 1243 C CA . GLY A 1 81 ? 22.85842 53.34918 16.83159 1.000 30.60609 83 GLY A CA 1
ATOM 1244 C C . GLY A 1 81 ? 23.72341 53.13207 15.62326 1.000 29.26815 83 GLY A C 1
ATOM 1245 O O . GLY A 1 81 ? 23.85795 54.00581 14.74889 1.000 26.24411 83 GLY A O 1
ATOM 1249 N N . LEU A 1 82 ? 24.28267 51.92960 15.57344 1.000 26.40730 84 LEU A N 1
ATOM 1250 C CA . LEU A 1 82 ? 24.85293 51.39163 14.35594 1.000 27.55822 84 LEU A CA 1
ATOM 1251 C C . LEU A 1 82 ? 23.76802 50.85942 13.44012 1.000 29.66061 84 LEU A C 1
ATOM 1252 O O . LEU A 1 82 ? 22.81711 50.23268 13.90732 1.000 29.32066 84 LEU A O 1
ATOM 1268 N N . SER A 1 83 ? 23.94814 51.06141 12.13027 1.000 30.23997 85 SER A N 1
ATOM 1269 C CA . SER A 1 83 ? 23.09589 50.43985 11.12595 1.000 31.09274 85 SER A CA 1
ATOM 1270 C C . SER A 1 83 ? 23.44176 48.97144 10.94364 1.000 33.99950 85 SER A C 1
ATOM 1271 O O . SER A 1 83 ? 24.52923 48.52962 11.27136 1.000 28.45788 85 SER A O 1
ATOM 1279 N N . LEU A 1 84 ? 22.50807 48.22170 10.34156 1.000 33.96491 86 LEU A N 1
ATOM 1280 C CA . LEU A 1 84 ? 22.80399 46.85016 9.95274 1.000 34.25863 86 LEU A CA 1
ATOM 1281 C C . LEU A 1 84 ? 24.01480 46.78102 9.03722 1.000 35.62915 86 LEU A C 1
ATOM 1282 O O . LEU A 1 84 ? 24.86043 45.88279 9.16253 1.000 33.77470 86 LEU A O 1
ATOM 1298 N N . ALA A 1 85 ? 24.06941 47.65878 8.03690 1.000 34.96804 87 ALA A N 1
ATOM 1299 C CA . ALA A 1 85 ? 25.23188 47.66755 7.14940 1.000 37.29671 87 ALA A CA 1
ATOM 1300 C C . ALA A 1 85 ? 26.53379 47.78462 7.94166 1.000 34.52343 87 ALA A C 1
ATOM 1301 O O . ALA A 1 85 ? 27.51912 47.06868 7.66703 1.000 35.73890 87 ALA A O 1
ATOM 1308 N N . GLN A 1 86 ? 26.55392 48.66543 8.94892 1.000 31.58242 88 GLN A N 1
ATOM 1309 C CA . GLN A 1 86 ? 27.76713 48.82476 9.74649 1.000 30.69072 88 GLN A CA 1
ATOM 1310 C C . GLN A 1 86 ? 28.06814 47.53075 10.50493 1.000 31.25714 88 GLN A C 1
ATOM 1311 O O . GLN A 1 86 ? 29.22639 47.08208 10.58218 1.000 30.59094 88 GLN A O 1
ATOM 1325 N N . VAL A 1 87 ? 27.02247 46.90752 11.05928 1.000 30.28273 89 VAL A N 1
ATOM 1326 C CA . VAL A 1 87 ? 27.23948 45.68493 11.81385 1.000 29.21839 89 VAL A CA 1
ATOM 1327 C C . VAL A 1 87 ? 27.80628 44.61261 10.89858 1.000 31.73991 89 VAL A C 1
ATOM 1328 O O . VAL A 1 87 ? 28.71724 43.87946 11.27978 1.000 31.68149 89 VAL A O 1
ATOM 1341 N N . GLN A 1 88 ? 27.28626 44.51497 9.67498 1.000 31.49641 90 GLN A N 1
ATOM 1342 C CA . GLN A 1 88 ? 27.78337 43.52096 8.73084 1.000 31.57783 90 GLN A CA 1
ATOM 1343 C C . GLN A 1 88 ? 29.24287 43.77172 8.40315 1.000 33.29510 90 GLN A C 1
ATOM 1344 O O . GLN A 1 88 ? 30.06668 42.85804 8.42927 1.000 34.23794 90 GLN A O 1
ATOM 1358 N N . GLN A 1 89 ? 29.58065 45.01887 8.09305 1.000 34.01198 91 GLN A N 1
ATOM 1359 C CA . GLN A 1 89 ? 30.95672 45.34745 7.75732 1.000 38.23057 91 GLN A CA 1
ATOM 1360 C C . GLN A 1 89 ? 31.90344 44.98491 8.90328 1.000 35.10635 91 GLN A C 1
ATOM 1361 O O . GLN A 1 89 ? 32.93334 44.32148 8.70636 1.000 35.21828 91 GLN A O 1
ATOM 1375 N N . ILE A 1 90 ? 31.58979 45.45789 10.11539 1.000 33.09902 92 ILE A N 1
ATOM 1376 C CA . ILE A 1 90 ? 32.50340 45.26940 11.23418 1.000 32.89737 92 ILE A CA 1
ATOM 1377 C C . ILE A 1 90 ? 32.62056 43.79338 11.59841 1.000 30.70810 92 ILE A C 1
ATOM 1378 O O . ILE A 1 90 ? 33.72749 43.28377 11.83912 1.000 30.05316 92 ILE A O 1
ATOM 1394 N N . THR A 1 91 ? 31.48835 43.08825 11.68409 1.000 28.65307 93 THR A N 1
ATOM 1395 C CA . THR A 1 91 ? 31.59578 41.67380 12.01701 1.000 30.08233 93 THR A CA 1
ATOM 1396 C C . THR A 1 91 ? 32.28824 40.89412 10.90112 1.000 32.89174 93 THR A C 1
ATOM 1397 O O . THR A 1 91 ? 32.96067 39.90913 11.17352 1.000 35.00740 93 THR A O 1
ATOM 1408 N N . ASN A 1 92 ? 32.13510 41.28904 9.64200 1.000 36.71863 94 ASN A N 1
ATOM 1409 C CA . ASN A 1 92 ? 32.84956 40.58147 8.58041 1.000 40.68876 94 ASN A CA 1
ATOM 1410 C C . ASN A 1 92 ? 34.35368 40.72739 8.74316 1.000 38.29154 94 ASN A C 1
ATOM 1411 O O . ASN A 1 92 ? 35.10984 39.76295 8.56908 1.000 39.09090 94 ASN A O 1
ATOM 1422 N N . LEU A 1 93 ? 34.81192 41.91831 9.10665 1.000 38.29251 95 LEU A N 1
ATOM 1423 C CA . LEU A 1 93 ? 36.24139 42.07723 9.39783 1.000 38.42305 95 LEU A CA 1
ATOM 1424 C C . LEU A 1 93 ? 36.66598 41.15583 10.54769 1.000 38.47604 95 LEU A C 1
ATOM 1425 O O . LEU A 1 93 ? 37.67314 40.41377 10.47183 1.000 38.21284 95 LEU A O 1
ATOM 1441 N N . ALA A 1 94 ? 35.89520 41.18753 11.63128 1.000 33.29585 96 ALA A N 1
ATOM 1442 C CA . ALA A 1 94 ? 36.20724 40.33774 12.77416 1.000 32.25629 96 ALA A CA 1
ATOM 1443 C C . ALA A 1 94 ? 36.25137 38.86456 12.35978 1.000 38.77929 96 ALA A C 1
ATOM 1444 O O . ALA A 1 94 ? 37.17747 38.12017 12.70859 1.000 35.95056 96 ALA A O 1
ATOM 1451 N N . LYS A 1 95 ? 35.25225 38.43982 11.60547 1.000 35.30149 97 LYS A N 1
ATOM 1452 C CA . LYS A 1 95 ? 35.15542 37.04496 11.21014 1.000 39.61629 97 LYS A CA 1
ATOM 1453 C C . LYS A 1 95 ? 36.35738 36.63888 10.37945 1.000 42.19115 97 LYS A C 1
ATOM 1454 O O . LYS A 1 95 ? 36.91154 35.55526 10.57364 1.000 40.51880 97 LYS A O 1
ATOM 1473 N N . ARG A 1 96 ? 36.78997 37.50565 9.45669 1.000 43.54373 98 ARG A N 1
ATOM 1474 C CA . ARG A 1 96 ? 37.96475 37.16301 8.66872 1.000 49.74994 98 ARG A CA 1
ATOM 1475 C C . ARG A 1 96 ? 39.13234 36.84139 9.57420 1.000 51.54051 98 ARG A C 1
ATOM 1476 O O . ARG A 1 96 ? 39.93078 35.94672 9.27184 1.000 55.56093 98 ARG A O 1
ATOM 1497 N N . GLN A 1 97 ? 39.27911 37.57866 10.67520 1.000 46.91372 99 GLN A N 1
ATOM 1498 C CA . GLN A 1 97 ? 40.42640 37.32261 11.54528 1.000 49.63793 99 GLN A CA 1
ATOM 1499 C C . GLN A 1 97 ? 40.10410 36.40964 12.73659 1.000 50.83640 99 GLN A C 1
ATOM 1500 O O . GLN A 1 97 ? 40.91645 36.29612 13.65025 1.000 50.33279 99 GLN A O 1
ATOM 1514 N N . GLN A 1 98 ? 38.96080 35.73765 12.72427 1.000 43.86301 100 GLN A N 1
ATOM 1515 C CA . GLN A 1 98 ? 38.43072 34.97622 13.86590 1.000 45.90779 100 GLN A CA 1
ATOM 1516 C C . GLN A 1 98 ? 38.59715 35.75681 15.18138 1.000 41.43604 100 GLN A C 1
ATOM 1517 O O . GLN A 1 98 ? 39.12158 35.27512 16.17976 1.000 40.52298 100 GLN A O 1
ATOM 1531 N N . ILE A 1 99 ? 38.02686 36.95557 15.19800 1.000 36.66101 101 ILE A N 1
ATOM 1532 C CA . ILE A 1 99 ? 37.87678 37.72689 16.42349 1.000 31.19931 101 ILE A CA 1
ATOM 1533 C C . ILE A 1 99 ? 36.46992 37.46414 16.94282 1.000 34.04660 101 ILE A C 1
ATOM 1534 O O . ILE A 1 99 ? 35.48969 37.77712 16.25439 1.000 29.51171 101 ILE A O 1
ATOM 1550 N N . TYR A 1 100 ? 36.38182 36.92347 18.15357 1.000 28.77277 102 TYR A N 1
ATOM 1551 C CA . TYR A 1 100 ? 35.12175 36.74320 18.86743 1.000 26.62455 102 TYR A CA 1
ATOM 1552 C C . TYR A 1 100 ? 34.32681 38.02338 18.91323 1.000 23.98358 102 TYR A C 1
ATOM 1553 O O . TYR A 1 100 ? 34.88512 39.06838 19.21882 1.000 24.06822 102 TYR A O 1
ATOM 1571 N N . TYR A 1 101 ? 33.00658 37.94381 18.66137 1.000 24.13065 103 TYR A N 1
ATOM 1572 C CA . TYR A 1 101 ? 32.19167 39.15459 18.70167 1.000 24.33151 103 TYR A CA 1
ATOM 1573 C C . TYR A 1 101 ? 30.78840 38.90890 19.22539 1.000 26.73562 103 TYR A C 1
ATOM 1574 O O . TYR A 1 101 ? 30.20478 37.83672 19.02275 1.000 27.75033 103 TYR A O 1
ATOM 1592 N N . GLU A 1 102 ? 30.22926 39.98274 19.81362 1.000 26.35958 104 GLU A N 1
ATOM 1593 C CA . GLU A 1 102 ? 28.86368 40.01619 20.31612 1.000 24.82682 104 GLU A CA 1
ATOM 1594 C C . GLU A 1 102 ? 28.23181 41.32699 19.85703 1.000 28.25654 104 GLU A C 1
ATOM 1595 O O . GLU A 1 102 ? 28.79360 42.41162 20.08267 1.000 24.48651 104 GLU A O 1
ATOM 1607 N N . VAL A 1 103 ? 27.09430 41.22041 19.18477 1.000 23.78978 105 VAL A N 1
ATOM 1608 C CA . VAL A 1 103 ? 26.36076 42.38307 18.68064 1.000 27.41163 105 VAL A CA 1
ATOM 1609 C C . VAL A 1 103 ? 25.19579 42.68357 19.59824 1.000 28.36358 105 VAL A C 1
ATOM 1610 O O . VAL A 1 103 ? 24.36483 41.80522 19.86915 1.000 26.65954 105 VAL A O 1
ATOM 1623 N N . PHE A 1 104 ? 25.08501 43.95423 20.04255 1.000 23.84802 106 PHE A N 1
ATOM 1624 C CA . PHE A 1 104 ? 24.07465 44.28313 21.04178 1.000 25.26300 106 PHE A CA 1
ATOM 1625 C C . PHE A 1 104 ? 22.98547 45.12650 20.40141 1.000 28.31930 106 PHE A C 1
ATOM 1626 O O . PHE A 1 104 ? 23.19282 46.33640 20.20139 1.000 26.16813 106 PHE A O 1
ATOM 1643 N N . PRO A 1 105 ? 21.83392 44.55732 20.05568 1.000 25.09016 107 PRO A N 1
ATOM 1644 C CA . PRO A 1 105 ? 20.70573 45.39283 19.61535 1.000 25.19672 107 PRO A CA 1
ATOM 1645 C C . PRO A 1 105 ? 20.19115 46.20635 20.77619 1.000 24.69716 107 PRO A C 1
ATOM 1646 O O . PRO A 1 105 ? 20.50527 45.92364 21.93509 1.000 25.90008 107 PRO A O 1
ATOM 1657 N N . PHE A 1 106 ? 19.38326 47.24788 20.46095 1.000 29.26204 108 PHE A N 1
ATOM 1658 C CA . PHE A 1 106 ? 18.79380 48.04220 21.53908 1.000 28.62833 108 PHE A CA 1
ATOM 1659 C C . PHE A 1 106 ? 17.71466 47.24195 22.27960 1.000 29.12898 108 PHE A C 1
ATOM 1660 O O . PHE A 1 106 ? 17.48421 47.46968 23.47027 1.000 28.72718 108 PHE A O 1
ATOM 1677 N N . GLU A 1 107 ? 17.07506 46.28637 21.61068 1.000 29.30760 109 GLU A N 1
ATOM 1678 C CA . GLU A 1 107 ? 16.08723 45.40790 22.24620 1.000 30.46160 109 GLU A CA 1
ATOM 1679 C C . GLU A 1 107 ? 16.44674 43.94748 22.02322 1.000 28.68041 109 GLU A C 1
ATOM 1680 O O . GLU A 1 107 ? 16.68755 43.53768 20.88481 1.000 31.97957 109 GLU A O 1
ATOM 1692 N N . GLY A 1 108 ? 16.43289 43.16015 23.09426 1.000 30.92727 110 GLY A N 1
ATOM 1693 C CA . GLY A 1 108 ? 16.61988 41.72341 23.00390 1.000 36.19412 110 GLY A CA 1
ATOM 1694 C C . GLY A 1 108 ? 18.02015 41.30455 23.39687 1.000 32.80662 110 GLY A C 1
ATOM 1695 O O . GLY A 1 108 ? 18.87037 42.10826 23.78521 1.000 31.11542 110 GLY A O 1
ATOM 1699 N N . ASN A 1 109 ? 18.24572 40.00546 23.32321 1.000 28.13305 111 ASN A N 1
ATOM 1700 C CA . ASN A 1 109 ? 19.54473 39.45419 23.65459 1.000 29.81353 111 ASN A CA 1
ATOM 1701 C C . ASN A 1 109 ? 20.61330 39.89156 22.64863 1.000 26.74674 111 ASN A C 1
ATOM 1702 O O . ASN A 1 109 ? 20.33960 40.23504 21.49079 1.000 26.64053 111 ASN A O 1
ATOM 1713 N N . ARG A 1 110 ? 21.85700 39.87649 23.10564 1.000 30.41334 112 ARG A N 1
ATOM 1714 C CA . ARG A 1 110 ? 22.94469 40.04335 22.16156 1.000 27.39227 112 ARG A CA 1
ATOM 1715 C C . ARG A 1 110 ? 22.94649 38.87635 21.17116 1.000 30.61691 112 ARG A C 1
ATOM 1716 O O . ARG A 1 110 ? 22.43212 37.76302 21.45013 1.000 27.69974 112 ARG A O 1
ATOM 1737 N N . VAL A 1 111 ? 23.53802 39.11105 19.99882 1.000 26.84441 113 VAL A N 1
ATOM 1738 C CA . VAL A 1 111 ? 23.49605 38.09474 18.95056 1.000 29.85612 113 VAL A CA 1
ATOM 1739 C C . VAL A 1 111 ? 24.87985 37.89054 18.33898 1.000 34.47529 113 VAL A C 1
ATOM 1740 O O . VAL A 1 111 ? 25.71146 38.80092 18.29754 1.000 29.06486 113 VAL A O 1
ATOM 1753 N N . SER A 1 112 ? 25.12348 36.66715 17.85988 1.000 31.01757 114 SER A N 1
ATOM 1754 C CA . SER A 1 112 ? 26.28604 36.33082 17.06013 1.000 29.80817 114 SER A CA 1
ATOM 1755 C C . SER A 1 112 ? 25.78755 35.40092 15.95521 1.000 35.16674 114 SER A C 1
ATOM 1756 O O . SER A 1 112 ? 24.77316 34.71661 16.10954 1.000 33.28403 114 SER A O 1
ATOM 1764 N N . LEU A 1 113 ? 26.49815 35.33346 14.84360 1.000 31.73114 115 LEU A N 1
ATOM 1765 C CA . LEU A 1 113 ? 26.02574 34.45338 13.77805 1.000 31.10976 115 LEU A CA 1
ATOM 1766 C C . LEU A 1 113 ? 26.25093 32.97705 14.12259 1.000 39.09214 115 LEU A C 1
ATOM 1767 O O . LEU A 1 113 ? 27.32744 32.57024 14.57940 1.000 35.37735 115 LEU A O 1
ATOM 1783 N N . LYS A 1 114 ? 25.22086 32.16756 13.86619 1.000 40.93310 116 LYS A N 1
ATOM 1784 C CA . LYS A 1 114 ? 25.30064 30.73091 14.12854 1.000 43.92995 116 LYS A CA 1
ATOM 1785 C C . LYS A 1 114 ? 26.53765 30.09673 13.51277 1.000 40.68935 116 LYS A C 1
ATOM 1786 O O . LYS A 1 114 ? 27.18851 29.26537 14.15370 1.000 41.26203 116 LYS A O 1
ATOM 1805 N N . GLU A 1 115 ? 26.89525 30.49283 12.28281 1.000 41.45936 117 GLU A N 1
ATOM 1806 C CA . GLU A 1 115 ? 28.04211 29.89009 11.61113 1.000 40.36969 117 GLU A CA 1
ATOM 1807 C C . GLU A 1 115 ? 29.34615 30.09806 12.36914 1.000 44.73908 117 GLU A C 1
ATOM 1808 O O . GLU A 1 115 ? 30.32529 29.40726 12.07366 1.000 44.78599 117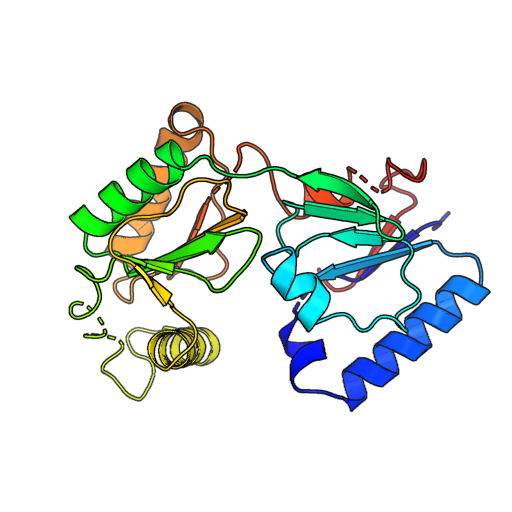 GLU A O 1
ATOM 1820 N N . ASP A 1 116 ? 29.39210 31.03078 13.32887 1.000 39.76378 118 ASP A N 1
ATOM 1821 C CA . ASP A 1 116 ? 30.61843 31.31382 14.06298 1.000 38.05883 118 ASP A CA 1
ATOM 1822 C C . ASP A 1 116 ? 30.65503 30.66289 15.43306 1.000 38.78260 118 ASP A C 1
ATOM 1823 O O . ASP A 1 116 ? 31.61045 30.89330 16.18701 1.000 37.52783 118 ASP A O 1
ATOM 1832 N N . GLU A 1 117 ? 29.67269 29.80350 15.74985 1.000 37.43964 119 GLU A N 1
ATOM 1833 C CA . GLU A 1 117 ? 29.53617 29.32763 17.11803 1.000 36.33064 119 GLU A CA 1
ATOM 1834 C C . GLU A 1 117 ? 30.73621 28.46237 17.51588 1.000 37.14937 119 GLU A C 1
ATOM 1835 O O . GLU A 1 117 ? 31.34452 28.65286 18.57742 1.000 39.23085 119 GLU A O 1
ATOM 1847 N N . THR A 1 118 ? 31.11039 27.50330 16.65951 1.000 38.40969 120 THR A N 1
ATOM 1848 C CA . THR A 1 118 ? 32.12149 26.51873 17.05245 1.000 40.37500 120 THR A CA 1
ATOM 1849 C C . THR A 1 118 ? 33.45387 27.18163 17.39212 1.000 40.83718 120 THR A C 1
ATOM 1850 O O . THR A 1 118 ? 34.00713 26.97666 18.48330 1.000 37.69665 120 THR A O 1
ATOM 1861 N N . TRP A 1 119 ? 33.96780 28.01823 16.48045 1.000 43.34529 121 TRP A N 1
ATOM 1862 C CA . TRP A 1 119 ? 35.24022 28.66960 16.74777 1.000 43.79338 121 TRP A CA 1
ATOM 1863 C C . TRP A 1 119 ? 35.13587 29.64670 17.91141 1.000 41.08128 121 TRP A C 1
ATOM 1864 O O . TRP A 1 119 ? 36.08519 29.75157 18.70164 1.000 37.10074 121 TRP A O 1
ATOM 1902 N N . ARG A 1 121 ? 33.18659 29.22477 20.47718 1.000 35.47735 123 ARG A N 1
ATOM 1903 C CA . ARG A 1 121 ? 33.21601 28.39301 21.67014 1.000 36.35081 123 ARG A CA 1
ATOM 1904 C C . ARG A 1 121 ? 34.61097 27.83150 21.90152 1.000 37.40410 123 ARG A C 1
ATOM 1905 O O . ARG A 1 121 ? 35.06619 27.71509 23.05014 1.000 35.80198 123 ARG A O 1
ATOM 1926 N N . ASP A 1 122 ? 35.30608 27.47631 20.82622 1.000 39.23527 124 ASP A N 1
ATOM 1927 C CA . ASP A 1 122 ? 36.60847 26.86305 21.04472 1.000 43.06604 124 ASP A CA 1
ATOM 1928 C C . ASP A 1 122 ? 37.57826 27.88656 21.62506 1.000 40.04066 124 ASP A C 1
ATOM 1929 O O . ASP A 1 122 ? 38.48017 27.51943 22.38376 1.000 35.70440 124 ASP A O 1
ATOM 1955 N N . ILE A 1 124 ? 37.02326 29.81044 24.07069 1.000 34.99570 126 ILE A N 1
ATOM 1956 C CA . ILE A 1 124 ? 36.82796 29.92700 25.51643 1.000 33.97413 126 ILE A CA 1
ATOM 1957 C C . ILE A 1 124 ? 36.75862 28.52524 26.12288 1.000 40.69665 126 ILE A C 1
ATOM 1958 O O . ILE A 1 124 ? 36.07569 28.30300 27.12673 1.000 42.22044 126 ILE A O 1
ATOM 1974 N N . ARG A 1 125 ? 37.47591 27.57431 25.52691 1.000 41.59033 127 ARG A N 1
ATOM 1975 C CA . ARG A 1 125 ? 37.39539 26.18482 25.98988 1.000 48.07222 127 ARG A CA 1
ATOM 1976 C C . ARG A 1 125 ? 37.97786 26.02576 27.38572 1.000 48.43998 127 ARG A C 1
ATOM 1977 O O . ARG A 1 125 ? 37.51799 25.18862 28.16178 1.000 44.40581 127 ARG A O 1
ATOM 1998 N N . SER A 1 126 ? 38.99599 26.80781 27.72490 1.000 37.06677 128 SER A N 1
ATOM 1999 C CA . SER A 1 126 ? 39.65001 26.65179 29.01029 1.000 38.03975 128 SER A CA 1
ATOM 2000 C C . SER A 1 126 ? 38.74276 27.09150 30.15152 1.000 44.78799 128 SER A C 1
ATOM 2001 O O . SER A 1 126 ? 38.09579 28.15745 30.10387 1.000 41.70789 128 SER A O 1
ATOM 2009 N N . GLN A 1 127 ? 38.67106 26.22985 31.17434 1.000 42.63307 129 GLN A N 1
ATOM 2010 C CA . GLN A 1 127 ? 37.86988 26.54057 32.35076 1.000 52.96328 129 GLN A CA 1
ATOM 2011 C C . GLN A 1 127 ? 38.40712 27.75158 33.09869 1.000 52.30040 129 GLN A C 1
ATOM 2012 O O . GLN A 1 127 ? 37.62397 28.52836 33.65315 1.000 51.41003 129 GLN A O 1
ATOM 2026 N N . ASP A 1 128 ? 39.72009 27.94245 33.12721 1.000 51.66861 130 ASP A N 1
ATOM 2027 C CA . ASP A 1 128 ? 40.27763 29.10972 33.78643 1.000 50.56512 130 ASP A CA 1
ATOM 2028 C C . ASP A 1 128 ? 40.88365 30.06790 32.76693 1.000 44.23020 130 ASP A C 1
ATOM 2029 O O . ASP A 1 128 ? 41.30019 29.66571 31.67019 1.000 40.20775 130 ASP A O 1
ATOM 2038 N N . PRO A 1 129 ? 40.96640 31.35132 33.10603 1.000 40.89332 131 PRO A N 1
ATOM 2039 C CA . PRO A 1 129 ? 41.44064 32.32003 32.10913 1.000 41.19276 131 PRO A CA 1
ATOM 2040 C C . PRO A 1 129 ? 42.85070 31.97811 31.65542 1.000 41.83077 131 PRO A C 1
ATOM 2041 O O . PRO A 1 129 ? 43.67621 31.53655 32.44998 1.000 42.77096 131 PRO A O 1
ATOM 2052 N N . ILE A 1 130 ? 43.13056 32.21385 30.37357 1.000 36.58809 132 ILE A N 1
ATOM 2053 C CA . ILE A 1 130 ? 44.46391 32.03590 29.82108 1.000 36.75927 132 ILE A CA 1
ATOM 2054 C C . ILE A 1 130 ? 45.00563 33.36851 29.33684 1.000 38.75143 132 ILE A C 1
ATOM 2055 O O . ILE A 1 130 ? 44.28955 34.37358 29.21116 1.000 36.17001 132 ILE A O 1
ATOM 2071 N N . ASN A 1 131 ? 46.31330 33.36861 29.11223 1.000 40.19979 133 ASN A N 1
ATOM 2072 C CA . ASN A 1 131 ? 47.04790 34.48984 28.50042 1.000 39.56162 133 ASN A CA 1
ATOM 2073 C C . ASN A 1 131 ? 46.91197 35.83303 29.22034 1.000 40.09126 133 ASN A C 1
ATOM 2074 O O . ASN A 1 131 ? 47.10816 36.88838 28.59899 1.000 39.42852 133 ASN A O 1
ATOM 2085 N N . GLY A 1 132 ? 46.64786 35.85414 30.52142 1.000 35.07179 134 GLY A N 1
ATOM 2086 C CA . GLY A 1 132 ? 46.51480 37.14105 31.19482 1.000 35.57748 134 GLY A CA 1
ATOM 2087 C C . GLY A 1 132 ? 45.12690 37.74895 31.17753 1.000 39.92143 134 GLY A C 1
ATOM 2088 O O . GLY A 1 132 ? 44.91802 38.81760 31.78203 1.000 37.39561 134 GLY A O 1
ATOM 2092 N N . VAL A 1 133 ? 44.17178 37.12761 30.49335 1.000 36.32814 135 VAL A N 1
ATOM 2093 C CA . VAL A 1 133 ? 42.82112 37.66567 30.50691 1.000 39.79587 135 VAL A CA 1
ATOM 2094 C C . VAL A 1 133 ? 42.30536 37.69311 31.94041 1.000 40.28495 135 VAL A C 1
ATOM 2095 O O . VAL A 1 133 ? 42.59259 36.80588 32.74658 1.000 37.52967 135 VAL A O 1
ATOM 2108 N N . SER A 1 134 ? 41.52588 38.71109 32.26667 1.000 35.86283 136 SER A N 1
ATOM 2109 C CA . SER A 1 134 ? 41.00419 38.83366 33.62230 1.000 39.57693 136 SER A CA 1
ATOM 2110 C C . SER A 1 134 ? 39.97408 37.75044 33.90530 1.000 40.85356 136 SER A C 1
ATOM 2111 O O . SER A 1 134 ? 39.30900 37.24964 33.00295 1.000 36.98331 136 SER A O 1
ATOM 2119 N N . HIS A 1 135 ? 39.86733 37.36204 35.17740 1.000 42.87562 137 HIS A N 1
ATOM 2120 C CA . HIS A 1 135 ? 38.85122 36.38328 35.53085 1.000 44.53590 137 HIS A CA 1
ATOM 2121 C C . HIS A 1 135 ? 37.46374 36.91482 35.20048 1.000 40.70759 137 HIS A C 1
ATOM 2122 O O . HIS A 1 135 ? 36.61641 36.17199 34.69671 1.000 40.70925 137 HIS A O 1
ATOM 2136 N N . SER A 1 136 ? 37.22976 38.19909 35.46992 1.000 39.70910 138 SER A N 1
ATOM 2137 C CA . SER A 1 136 ? 35.95051 38.83032 35.16308 1.000 36.93082 138 SER A CA 1
ATOM 2138 C C . SER A 1 136 ? 35.59505 38.69510 33.69026 1.000 35.68239 138 SER A C 1
ATOM 2139 O O . SER A 1 136 ? 34.48100 38.28997 33.34513 1.000 34.02653 138 SER A O 1
ATOM 2147 N N . GLU A 1 137 ? 36.51461 39.08226 32.79881 1.000 36.99324 139 GLU A N 1
ATOM 2148 C CA . GLU A 1 137 ? 36.21045 39.01847 31.36886 1.000 34.28196 139 GLU A CA 1
ATOM 2149 C C . GLU A 1 137 ? 36.07058 37.57456 30.88889 1.000 33.69698 139 GLU A C 1
ATOM 2150 O O . GLU A 1 137 ? 35.16526 37.25035 30.11398 1.000 31.22906 139 GLU A O 1
ATOM 2162 N N . TRP A 1 138 ? 36.94450 36.68546 31.34496 1.000 30.93370 140 TRP A N 1
ATOM 2163 C CA . TRP A 1 138 ? 36.81273 35.29618 30.93567 1.000 33.97282 140 TRP A CA 1
ATOM 2164 C C . TRP A 1 138 ? 35.47362 34.72215 31.36240 1.000 32.11383 140 TRP A C 1
ATOM 2165 O O . TRP A 1 138 ? 34.79781 34.04577 30.58521 1.000 33.44074 140 TRP A O 1
ATOM 2186 N N . SER A 1 139 ? 35.09893 34.94169 32.60779 1.000 35.08673 141 SER A N 1
ATOM 2187 C CA . SER A 1 139 ? 33.82600 34.41393 33.08820 1.000 36.74030 141 SER A CA 1
ATOM 2188 C C . SER A 1 139 ? 32.64394 35.05962 32.36567 1.000 33.54251 141 SER A C 1
ATOM 2189 O O . SER A 1 139 ? 31.64289 34.38669 32.08569 1.000 34.87937 141 SER A O 1
ATOM 2197 N N . SER A 1 140 ? 32.75547 36.32815 31.97534 1.000 35.72683 142 SER A N 1
ATOM 2198 C CA . SER A 1 140 ? 31.68502 36.90167 31.16001 1.000 34.06332 142 SER A CA 1
ATOM 2199 C C . SER A 1 140 ? 31.58161 36.19945 29.81096 1.000 32.15994 142 SER A C 1
ATOM 2200 O O . SER A 1 140 ? 30.47259 36.00109 29.29624 1.000 33.04615 142 SER A O 1
ATOM 2208 N N . ARG A 1 141 ? 32.72323 35.83985 29.18971 1.000 32.71368 143 ARG A N 1
ATOM 2209 C CA . ARG A 1 141 ? 32.63350 35.10858 27.91416 1.000 29.77793 143 ARG A CA 1
ATOM 2210 C C . ARG A 1 141 ? 32.01525 33.72733 28.15672 1.000 33.26699 143 ARG A C 1
ATOM 2211 O O . ARG A 1 141 ? 31.16130 33.26721 27.38241 1.000 31.40636 143 ARG A O 1
ATOM 2232 N N . GLN A 1 142 ? 32.40986 33.06552 29.24569 1.000 31.81622 144 GLN A N 1
ATOM 2233 C CA . GLN A 1 142 ? 31.82297 31.76215 29.55394 1.000 34.58245 144 GLN A CA 1
ATOM 2234 C C . GLN A 1 142 ? 30.29976 31.86903 29.70280 1.000 35.87805 144 GLN A C 1
ATOM 2235 O O . GLN A 1 142 ? 29.53888 31.05941 29.14665 1.000 37.32675 144 GLN A O 1
ATOM 2249 N N . ASP A 1 143 ? 29.84262 32.87356 30.44195 1.000 36.09295 145 ASP A N 1
ATOM 2250 C CA . ASP A 1 143 ? 28.40707 33.03610 30.68808 1.000 39.22882 145 ASP A CA 1
ATOM 2251 C C . ASP A 1 143 ? 27.65005 33.37990 29.41193 1.000 37.41976 145 ASP A C 1
ATOM 2252 O O . ASP A 1 143 ? 26.52085 32.90816 29.18827 1.000 35.32047 145 ASP A O 1
ATOM 2261 N N . ALA A 1 144 ? 28.24778 34.20369 28.56244 1.000 35.30856 146 ALA A N 1
ATOM 2262 C CA . ALA A 1 144 ? 27.59300 34.57914 27.31779 1.000 34.11469 146 ALA A CA 1
ATOM 2263 C C . ALA A 1 144 ? 27.41759 33.36350 26.43808 1.000 34.30091 146 ALA A C 1
ATOM 2264 O O . ALA A 1 144 ? 26.35025 33.14892 25.85145 1.000 33.42794 146 ALA A O 1
ATOM 2271 N N . LEU A 1 145 ? 28.47815 32.55368 26.32244 1.000 32.62595 147 LEU A N 1
ATOM 2272 C CA . LEU A 1 145 ? 28.39775 31.35443 25.49612 1.000 35.40562 147 LEU A CA 1
ATOM 2273 C C . LEU A 1 145 ? 27.36616 30.39248 26.06338 1.000 36.29583 147 LEU A C 1
ATOM 2274 O O . LEU A 1 145 ? 26.73240 29.64076 25.31500 1.000 38.89173 147 LEU A O 1
ATOM 2290 N N . ALA A 1 146 ? 27.20907 30.39020 27.38718 1.000 36.20479 148 ALA A N 1
ATOM 2291 C CA . ALA A 1 146 ? 26.33946 29.40068 28.01414 1.000 39.83797 148 ALA A CA 1
ATOM 2292 C C . ALA A 1 146 ? 24.87736 29.73786 27.75379 1.000 43.98887 148 ALA A C 1
ATOM 2293 O O . ALA A 1 146 ? 24.06011 28.84441 27.50594 1.000 44.74453 148 ALA A O 1
ATOM 2300 N N . GLY A 1 147 ? 24.53469 31.01717 27.72495 1.000 40.70773 149 GLY A N 1
ATOM 2301 C CA . GLY A 1 147 ? 23.12443 31.26070 27.51227 1.000 45.33629 149 GLY A CA 1
ATOM 2302 C C . GLY A 1 147 ? 22.65148 32.64425 27.18842 1.000 43.58878 149 GLY A C 1
ATOM 2303 O O . GLY A 1 147 ? 21.43791 32.82592 27.09239 1.000 39.59689 149 GLY A O 1
ATOM 2307 N N . LYS A 1 148 ? 23.55441 33.61453 27.02705 1.000 34.35126 150 LYS A N 1
ATOM 2308 C CA . LYS A 1 148 ? 23.12169 34.99349 26.75255 1.000 36.41846 150 LYS A CA 1
ATOM 2309 C C . LYS A 1 148 ? 23.17641 35.39190 25.28387 1.000 35.23592 150 LYS A C 1
ATOM 2310 O O . LYS A 1 148 ? 22.49327 36.34928 24.89192 1.000 34.04510 150 LYS A O 1
ATOM 2329 N N . ILE A 1 149 ? 23.94809 34.69268 24.46773 1.000 36.81731 151 ILE A N 1
ATOM 2330 C CA . ILE A 1 149 ? 23.99697 34.93855 23.02881 1.000 31.22017 151 ILE A CA 1
ATOM 2331 C C . ILE A 1 149 ? 22.86102 34.19401 22.33994 1.000 37.82278 151 ILE A C 1
ATOM 2332 O O . ILE A 1 149 ? 22.70745 32.98441 22.51197 1.000 34.81978 151 ILE A O 1
ATOM 2348 N N . ASP A 1 150 ? 22.11548 34.90409 21.50486 1.000 30.92942 152 ASP A N 1
ATOM 2349 C CA . ASP A 1 150 ? 21.19270 34.32608 20.54027 1.000 34.29494 152 ASP A CA 1
ATOM 2350 C C . ASP A 1 150 ? 21.99870 34.12280 19.25952 1.000 35.02195 152 ASP A C 1
ATOM 2351 O O . ASP A 1 150 ? 22.58150 35.07139 18.72880 1.000 30.97253 152 ASP A O 1
ATOM 2360 N N . TRP A 1 151 ? 22.06823 32.88610 18.78585 1.000 33.19533 153 TRP A N 1
ATOM 2361 C CA . TRP A 1 151 ? 22.79354 32.51449 17.57371 1.000 32.31074 153 TRP A CA 1
ATOM 2362 C C . TRP A 1 151 ? 21.85678 32.62221 16.37931 1.000 36.88700 153 TRP A C 1
ATOM 2363 O O . TRP A 1 151 ? 20.90811 31.83546 16.24892 1.000 33.65673 153 TRP A O 1
ATOM 2384 N N . VAL A 1 152 ? 22.11329 33.57789 15.49344 1.000 33.94761 154 VAL A N 1
ATOM 2385 C CA . VAL A 1 152 ? 21.14290 33.95211 14.46927 1.000 36.98019 154 VAL A CA 1
ATOM 2386 C C . VAL A 1 152 ? 21.69319 33.52323 13.12112 1.000 38.53138 154 VAL A C 1
ATOM 2387 O O . VAL A 1 152 ? 22.90077 33.37693 12.93645 1.000 36.09335 154 VAL A O 1
ATOM 2400 N N . THR A 1 153 ? 20.79022 33.32571 12.15876 1.000 37.60332 155 THR A N 1
ATOM 2401 C CA . THR A 1 153 ? 21.24528 33.00583 10.80716 1.000 44.56555 155 THR A CA 1
ATOM 2402 C C . THR A 1 153 ? 21.68884 34.26500 10.07516 1.000 40.98264 155 THR A C 1
ATOM 2403 O O . THR A 1 153 ? 22.64377 34.22409 9.29315 1.000 42.63489 155 THR A O 1
ATOM 2414 N N . LYS A 1 154 ? 20.99179 35.37761 10.31041 1.000 44.53392 156 LYS A N 1
ATOM 2415 C CA . LYS A 1 154 ? 21.35853 36.68017 9.77985 1.000 42.67328 156 LYS A CA 1
ATOM 2416 C C . LYS A 1 154 ? 21.06031 37.73290 10.84035 1.000 44.38612 156 LYS A C 1
ATOM 2417 O O . LYS A 1 154 ? 20.18147 37.54704 11.68184 1.000 37.44902 156 LYS A O 1
ATOM 2436 N N . PHE A 1 155 ? 21.82268 38.83722 10.82570 1.000 38.44137 157 PHE A N 1
ATOM 2437 C CA . PHE A 1 155 ? 21.52095 39.92618 11.73896 1.000 37.23498 157 PHE A CA 1
ATOM 2438 C C . PHE A 1 155 ? 20.18003 40.51596 11.32208 1.000 38.97339 157 PHE A C 1
ATOM 2439 O O . PHE A 1 155 ? 19.99203 40.83529 10.14849 1.000 42.31980 157 PHE A O 1
ATOM 2456 N N . PRO A 1 156 ? 19.25154 40.67258 12.24505 1.000 33.18789 158 PRO A N 1
ATOM 2457 C CA . PRO A 1 156 ? 17.95425 41.24650 11.87543 1.000 46.18777 158 PRO A CA 1
ATOM 2458 C C . PRO A 1 156 ? 18.04652 42.73274 11.58437 1.000 49.72281 158 PRO A C 1
ATOM 2459 O O . PRO A 1 156 ? 18.99760 43.41293 11.95756 1.000 41.56908 158 PRO A O 1
ATOM 2470 N N . GLU A 1 157 ? 17.02256 43.23447 10.89870 1.000 56.61632 159 GLU A N 1
ATOM 2471 C CA . GLU A 1 157 ? 16.96741 44.64787 10.56616 1.000 59.39199 159 GLU A CA 1
ATOM 2472 C C . GLU A 1 157 ? 16.72486 45.47227 11.83184 1.000 52.89422 159 GLU A C 1
ATOM 2473 O O . GLU A 1 157 ? 16.15660 45.00691 12.81949 1.000 46.90032 15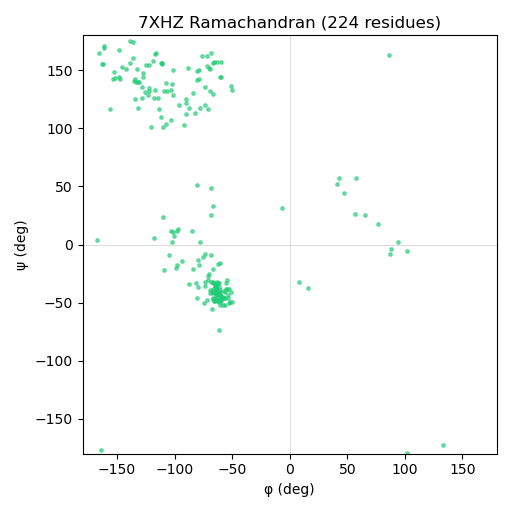9 GLU A O 1
ATOM 2485 N N . GLY A 1 158 ? 17.20785 46.69169 11.82121 1.000 49.49581 160 GLY A N 1
ATOM 2486 C CA . GLY A 1 158 ? 17.10795 47.52146 12.99850 1.000 44.61857 160 GLY A CA 1
ATOM 2487 C C . GLY A 1 158 ? 18.43551 48.16651 13.27297 1.000 37.51055 160 GLY A C 1
ATOM 2488 O O . GLY A 1 158 ? 19.36326 48.08242 12.46291 1.000 39.39281 160 GLY A O 1
ATOM 2492 N N . GLU A 1 159 ? 18.50962 48.84089 14.42091 1.000 35.58564 161 GLU A N 1
ATOM 2493 C CA . GLU A 1 159 ? 19.70955 49.52402 14.88161 1.000 38.23719 161 GLU A CA 1
ATOM 2494 C C . GLU A 1 159 ? 20.30243 48.81915 16.10405 1.000 36.53229 161 GLU A C 1
ATOM 2495 O O . GLU A 1 159 ? 19.63091 48.11138 16.86949 1.000 35.23011 161 GLU A O 1
ATOM 2507 N N . TYR A 1 160 ? 21.58471 49.02742 16.29207 1.000 27.90049 162 TYR A N 1
ATOM 2508 C CA . TYR A 1 160 ? 22.33603 48.36242 17.34453 1.000 26.53928 162 TYR A CA 1
ATOM 2509 C C . TYR A 1 160 ? 23.09488 49.36015 18.20392 1.000 27.77106 162 TYR A C 1
ATOM 2510 O O . TYR A 1 160 ? 23.56106 50.38585 17.71490 1.000 27.99371 162 TYR A O 1
ATOM 2528 N N . SER A 1 161 ? 23.23419 49.02674 19.48460 1.000 22.80199 163 SER A N 1
ATOM 2529 C CA . SER A 1 161 ? 23.88985 49.88657 20.43986 1.000 23.09544 163 SER A CA 1
ATOM 2530 C C . SER A 1 161 ? 25.39827 49.74394 20.31461 1.000 25.62312 163 SER A C 1
ATOM 2531 O O . SER A 1 161 ? 26.09016 50.74057 20.26279 1.000 23.67254 163 SER A O 1
ATOM 2539 N N . LYS A 1 162 ? 25.92622 48.50736 20.23844 1.000 21.96749 164 LYS A N 1
ATOM 2540 C CA . LYS A 1 162 ? 27.37089 48.33856 20.12766 1.000 22.79594 164 LYS A CA 1
ATOM 2541 C C . LYS A 1 162 ? 27.73565 46.96110 19.61221 1.000 23.15360 164 LYS A C 1
ATOM 2542 O O . LYS A 1 162 ? 26.89184 46.07021 19.50837 1.000 23.38025 164 LYS A O 1
ATOM 2561 N N . ILE A 1 163 ? 29.01029 46.82182 19.27266 1.000 23.01096 165 ILE A N 1
ATOM 2562 C CA . ILE A 1 163 ? 29.62508 45.49922 19.02940 1.000 22.81372 165 ILE A CA 1
ATOM 2563 C C . ILE A 1 163 ? 30.79458 45.38060 19.98373 1.000 26.25374 165 ILE A C 1
ATOM 2564 O O . ILE A 1 163 ? 31.59608 46.31695 20.09476 1.000 23.70120 165 ILE A O 1
ATOM 2580 N N . TYR A 1 164 ? 30.87472 44.23846 20.67657 1.000 22.94381 166 TYR A N 1
ATOM 2581 C CA . TYR A 1 164 ? 31.99348 43.86646 21.53786 1.000 23.05018 166 TYR A CA 1
ATOM 2582 C C . TYR A 1 164 ? 32.85761 42.83041 20.81161 1.000 26.05157 166 TYR A C 1
ATOM 2583 O O . TYR A 1 164 ? 32.33115 41.88410 20.23272 1.000 23.72425 166 TYR A O 1
ATOM 2601 N N . LEU A 1 165 ? 34.17059 43.03308 20.81967 1.000 25.14804 167 LEU A N 1
ATOM 2602 C CA . LEU A 1 165 ? 35.13245 42.20944 20.11871 1.000 26.55676 167 LEU A CA 1
ATOM 2603 C C . LEU A 1 165 ? 36.19878 41.78138 21.11846 1.000 29.10224 167 LEU A C 1
ATOM 2604 O O . LEU A 1 165 ? 36.57994 42.55868 22.01286 1.000 23.02927 167 LEU A O 1
ATOM 2620 N N . PHE A 1 166 ? 36.68980 40.54922 20.96800 1.000 26.64272 168 PHE A N 1
ATOM 2621 C CA . PHE A 1 166 ? 37.56313 39.94389 21.96427 1.000 28.05392 168 PHE A CA 1
ATOM 2622 C C . PHE A 1 166 ? 38.50104 38.94191 21.29690 1.000 28.88159 168 PHE A C 1
ATOM 2623 O O . PHE A 1 166 ? 38.10393 38.25351 20.35663 1.000 26.11181 168 PHE A O 1
ATOM 2640 N N . SER A 1 167 ? 39.73435 38.87958 21.77584 1.000 28.27392 169 SER A N 1
ATOM 2641 C CA . SER A 1 167 ? 40.61478 37.76204 21.45256 1.000 28.18426 169 SER A CA 1
ATOM 2642 C C . SER A 1 167 ? 41.53304 37.50258 22.63490 1.000 29.15240 169 SER A C 1
ATOM 2643 O O . SER A 1 167 ? 41.97788 38.44873 23.29188 1.000 28.60792 169 SER A O 1
ATOM 2651 N N . SER A 1 168 ? 41.81723 36.20011 22.90657 1.000 29.96633 170 SER A N 1
ATOM 2652 C CA . SER A 1 168 ? 42.82461 35.84636 23.88924 1.000 33.11298 170 SER A CA 1
ATOM 2653 C C . SER A 1 168 ? 44.22072 36.06259 23.33884 1.000 36.06233 170 SER A C 1
ATOM 2654 O O . SER A 1 168 ? 45.18084 35.96666 24.10286 1.000 35.35906 170 SER A O 1
ATOM 2662 N N . ASN A 1 169 ? 44.33201 36.30889 22.03152 1.000 31.73174 171 ASN A N 1
ATOM 2663 C CA . ASN A 1 169 ? 45.59110 36.62421 21.37403 1.000 37.25273 171 ASN A CA 1
ATOM 2664 C C . ASN A 1 169 ? 45.78008 38.13050 21.34267 1.000 36.71579 171 ASN A C 1
ATOM 2665 O O . ASN A 1 169 ? 45.16536 38.81602 20.52491 1.000 31.32979 171 ASN A O 1
ATOM 2676 N N . LEU A 1 170 ? 46.63987 38.63648 22.23100 1.000 36.01045 172 LEU A N 1
ATOM 2677 C CA . LEU A 1 170 ? 46.86188 40.07904 22.34788 1.000 33.66162 172 LEU A CA 1
ATOM 2678 C C . LEU A 1 170 ? 47.20582 40.72805 21.02085 1.000 39.16898 172 LEU A C 1
ATOM 2679 O O . LEU A 1 170 ? 46.64647 41.77001 20.67271 1.000 33.50106 172 LEU A O 1
ATOM 2695 N N . GLU A 1 171 ? 48.17807 40.17863 20.29155 1.000 38.93767 173 GLU A N 1
ATOM 2696 C CA . GLU A 1 171 ? 48.59884 40.83660 19.05216 1.000 43.79191 173 GLU A CA 1
ATOM 2697 C C . GLU A 1 171 ? 47.45382 40.93554 18.06148 1.000 39.17633 173 GLU A C 1
ATOM 2698 O O . GLU A 1 171 ? 47.29012 41.96877 17.39340 1.000 34.66070 173 GLU A O 1
ATOM 2710 N N . LYS A 1 172 ? 46.62612 39.88652 17.98339 1.000 36.04381 174 LYS A N 1
ATOM 2711 C CA . LYS A 1 172 ? 45.52085 39.87730 17.03779 1.000 36.76773 174 LYS A CA 1
ATOM 2712 C C . LYS A 1 172 ? 44.48602 40.96061 17.36261 1.000 37.96807 174 LYS A C 1
ATOM 2713 O O . LYS A 1 172 ? 44.05409 41.70208 16.46795 1.000 31.43698 174 LYS A O 1
ATOM 2732 N N . ILE A 1 173 ? 44.05592 41.05491 18.63029 1.000 29.49690 175 ILE A N 1
ATOM 2733 C CA . ILE A 1 173 ? 43.04216 42.06699 18.96645 1.000 31.14417 175 ILE A CA 1
ATOM 2734 C C . ILE A 1 173 ? 43.65349 43.46710 18.98083 1.000 31.77913 175 ILE A C 1
ATOM 2735 O O . ILE A 1 173 ? 42.98281 44.42204 18.62756 1.000 29.83817 175 ILE A O 1
ATOM 2751 N N . THR A 1 174 ? 44.92407 43.61542 19.34710 1.000 28.85707 176 THR A N 1
ATOM 2752 C CA . THR A 1 174 ? 45.57256 44.93397 19.25907 1.000 30.73097 176 THR A CA 1
ATOM 2753 C C . THR A 1 174 ? 45.59873 45.44822 17.81413 1.000 34.33950 176 THR A C 1
ATOM 2754 O O . THR A 1 174 ? 45.23645 46.60082 17.53114 1.000 31.08715 176 THR A O 1
ATOM 2765 N N . ALA A 1 175 ? 46.04660 44.61280 16.87546 1.000 30.96871 177 ALA A N 1
ATOM 2766 C CA . ALA A 1 175 ? 46.05521 45.04778 15.48125 1.000 36.25135 177 ALA A CA 1
ATOM 2767 C C . ALA A 1 175 ? 44.64449 45.27070 14.95119 1.000 35.14892 177 ALA A C 1
ATOM 2768 O O . ALA A 1 175 ? 44.40971 46.19363 14.15875 1.000 31.93897 177 ALA A O 1
ATOM 2775 N N . PHE A 1 176 ? 43.67817 44.47456 15.38719 1.000 31.24920 178 PHE A N 1
ATOM 2776 C CA . PHE A 1 176 ? 42.32330 44.70837 14.90176 1.000 33.01799 178 PHE A CA 1
ATOM 2777 C C . PHE A 1 176 ? 41.76908 46.03392 15.39650 1.000 28.48653 178 PHE A C 1
ATOM 2778 O O . PHE A 1 176 ? 41.14796 46.77984 14.62877 1.000 30.56042 178 PHE A O 1
ATOM 2795 N N . ARG A 1 177 ? 41.92159 46.30664 16.69869 1.000 27.27955 179 ARG A N 1
ATOM 2796 C CA . ARG A 1 177 ? 41.48988 47.56765 17.27039 1.000 31.12728 179 ARG A CA 1
ATOM 2797 C C . ARG A 1 177 ? 42.16837 48.72402 16.56271 1.000 25.91676 179 ARG A C 1
ATOM 2798 O O . ARG A 1 177 ? 41.52673 49.74346 16.26274 1.000 29.47659 179 ARG A O 1
ATOM 2819 N N . ASP A 1 178 ? 43.45686 48.56807 16.24719 1.000 27.90081 180 ASP A N 1
ATOM 2820 C CA . ASP A 1 178 ? 44.17128 49.63483 15.54062 1.000 29.85589 180 ASP A CA 1
ATOM 2821 C C . ASP A 1 178 ? 43.59664 49.83882 14.14674 1.000 31.94219 180 ASP A C 1
ATOM 2822 O O . ASP A 1 178 ? 43.47280 50.97836 13.68774 1.000 30.65208 180 ASP A O 1
ATOM 2831 N N . GLU A 1 179 ? 43.15999 48.73387 13.49741 1.000 32.81359 181 GLU A N 1
ATOM 2832 C CA . GLU A 1 179 ? 42.54796 48.84502 12.17806 1.000 35.33928 181 GLU A CA 1
ATOM 2833 C C . GLU A 1 179 ? 41.22326 49.57557 12.25113 1.000 33.11600 181 GLU A C 1
ATOM 2834 O O . GLU A 1 179 ? 40.89137 50.36946 11.36615 1.000 31.99530 181 GLU A O 1
ATOM 2846 N N . LEU A 1 180 ? 40.43646 49.29702 13.28115 1.000 29.22919 182 LEU A N 1
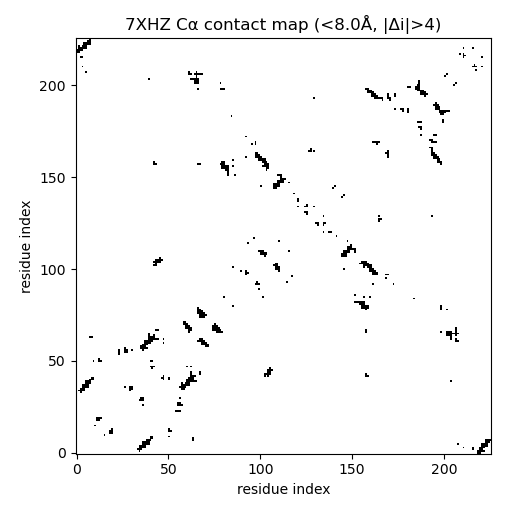ATOM 2847 C CA . LEU A 1 180 ? 39.17631 50.03224 13.44443 1.000 29.04892 182 LEU A CA 1
ATOM 2848 C C . LEU A 1 180 ? 39.42923 51.51908 13.65907 1.000 29.89620 182 LEU A C 1
ATOM 2849 O O . LEU A 1 180 ? 38.70437 52.38402 13.13095 1.000 29.10211 182 LEU A O 1
ATOM 2865 N N . LYS A 1 181 ? 40.38468 51.84096 14.51698 1.000 27.54617 183 LYS A N 1
ATOM 2866 C CA . LYS A 1 181 ? 40.69499 53.24771 14.71164 1.000 29.63341 183 LYS A CA 1
ATOM 2867 C C . LYS A 1 181 ? 41.15843 53.87954 13.40983 1.000 32.24596 183 LYS A C 1
ATOM 2868 O O . LYS A 1 181 ? 40.74144 54.99455 13.08852 1.000 29.08588 183 LYS A O 1
ATOM 2887 N N . GLN A 1 182 ? 42.02629 53.19290 12.65382 1.000 31.08602 184 GLN A N 1
ATOM 2888 C CA . GLN A 1 182 ? 42.49293 53.73876 11.38917 1.000 32.51830 184 GLN A CA 1
ATOM 2889 C C . GLN A 1 182 ? 41.32818 54.10929 10.49547 1.000 36.96037 184 GLN A C 1
ATOM 2890 O O . GLN A 1 182 ? 41.38475 55.10903 9.77884 1.000 31.91394 184 GLN A O 1
ATOM 2904 N N . ASN A 1 183 ? 40.26727 53.30015 10.50186 1.000 36.37702 185 ASN A N 1
ATOM 2905 C CA . ASN A 1 183 ? 39.16931 53.50775 9.57036 1.000 35.42701 185 ASN A CA 1
ATOM 2906 C C . ASN A 1 183 ? 37.88976 53.99865 10.24028 1.000 35.10793 185 ASN A C 1
ATOM 2907 O O . ASN A 1 183 ? 36.80497 53.84695 9.65972 1.000 31.62178 185 ASN A O 1
ATOM 2918 N N . HIS A 1 184 ? 37.98140 54.62664 11.41648 1.000 32.41234 186 HIS A N 1
ATOM 2919 C CA . HIS A 1 184 ? 36.75436 54.97043 12.14444 1.000 30.41710 186 HIS A CA 1
ATOM 2920 C C . HIS A 1 184 ? 35.95378 56.07263 11.46884 1.000 29.87558 186 HIS A C 1
ATOM 2921 O O . HIS A 1 184 ? 34.71831 56.11060 11.60584 1.000 27.04540 186 HIS A O 1
ATOM 2935 N N . VAL A 1 185 ? 36.60136 56.92199 10.67730 1.000 26.22136 187 VAL A N 1
ATOM 2936 C CA . VAL A 1 185 ? 35.85654 57.91293 9.90863 1.000 30.89858 187 VAL A CA 1
ATOM 2937 C C . VAL A 1 185 ? 35.09914 57.24124 8.78083 1.000 34.77797 187 VAL A C 1
ATOM 2938 O O . VAL A 1 185 ? 33.90412 57.49637 8.57659 1.000 32.47455 187 VAL A O 1
ATOM 2951 N N . GLN A 1 186 ? 35.78783 56.37623 8.02608 1.000 34.49198 188 GLN A N 1
ATOM 2952 C CA . GLN A 1 186 ? 35.15287 55.70634 6.89435 1.000 37.12755 188 GLN A CA 1
ATOM 2953 C C . GLN A 1 186 ? 34.01393 54.82080 7.35731 1.000 34.04518 188 GLN A C 1
ATOM 2954 O O . GLN A 1 186 ? 32.96231 54.73329 6.70474 1.000 33.63101 188 GLN A O 1
ATOM 2968 N N . LEU A 1 187 ? 34.22659 54.11687 8.46928 1.000 31.97825 189 LEU A N 1
ATOM 2969 C CA . LEU A 1 187 ? 33.20884 53.25014 9.02967 1.000 35.27847 189 LEU A CA 1
ATOM 2970 C C . LEU A 1 187 ? 32.16472 54.00994 9.82606 1.000 33.33148 189 LEU A C 1
ATOM 2971 O O . LEU A 1 187 ? 31.13340 53.42936 10.15134 1.000 25.89193 189 LEU A O 1
ATOM 2987 N N . GLN A 1 188 ? 32.41759 55.27619 10.15639 1.000 30.81328 190 GLN A N 1
ATOM 2988 C CA . GLN A 1 188 ? 31.52577 56.11029 10.95794 1.000 30.70097 190 GLN A CA 1
ATOM 2989 C C . GLN A 1 188 ? 31.24222 55.47823 12.32170 1.000 30.81311 190 GLN A C 1
ATOM 2990 O O . GLN A 1 188 ? 30.08304 55.30818 12.75815 1.000 27.95347 190 GLN A O 1
ATOM 3004 N N . ILE A 1 189 ? 32.33407 55.23482 13.05194 1.000 25.71486 191 ILE A N 1
ATOM 3005 C CA . ILE A 1 189 ? 32.24082 54.62197 14.36346 1.000 23.80079 191 ILE A CA 1
ATOM 3006 C C . ILE A 1 189 ? 33.15196 55.31460 15.36336 1.000 24.77516 191 ILE A C 1
ATOM 3007 O O . ILE A 1 189 ? 34.10948 56.02394 15.00692 1.000 26.69028 191 ILE A O 1
ATOM 3023 N N . SER A 1 190 ? 32.80773 55.08784 16.64900 1.000 25.12003 192 SER A N 1
ATOM 3024 C CA . SER A 1 190 ? 33.65951 55.31189 17.80864 1.000 27.08026 192 SER A CA 1
ATOM 3025 C C . SER A 1 190 ? 34.18173 53.94409 18.25840 1.000 24.83218 192 SER A C 1
ATOM 3026 O O . SER A 1 190 ? 33.44550 52.95916 18.24639 1.000 23.96659 192 SER A O 1
ATOM 3034 N N . VAL A 1 191 ? 35.45187 53.88926 18.61603 1.000 25.79312 193 VAL A N 1
ATOM 3035 C CA . VAL A 1 191 ? 36.10987 52.67622 19.11858 1.000 26.80330 193 VAL A CA 1
ATOM 3036 C C . VAL A 1 191 ? 36.56715 52.93114 20.54365 1.000 28.41325 193 VAL A C 1
ATOM 3037 O O . VAL A 1 191 ? 37.15753 53.97924 20.83065 1.000 25.62068 193 VAL A O 1
ATOM 3050 N N . SER A 1 192 ? 36.29282 52.00045 21.44044 1.000 24.80203 194 SER A N 1
ATOM 3051 C CA . SER A 1 192 ? 36.81988 52.08216 22.80080 1.000 26.78105 194 SER A CA 1
ATOM 3052 C C . SER A 1 192 ? 37.26457 50.69671 23.21215 1.000 30.21212 194 SER A C 1
ATOM 3053 O O . SER A 1 192 ? 37.05294 49.73618 22.47553 1.000 24.06784 194 SER A O 1
ATOM 3061 N N . ASN A 1 193 ? 37.87169 50.58479 24.39187 1.000 26.14643 195 ASN A N 1
ATOM 3062 C CA . ASN A 1 193 ? 38.19970 49.25868 24.91607 1.000 26.70340 195 ASN A CA 1
ATOM 3063 C C . ASN A 1 193 ? 38.25063 49.34269 26.43141 1.000 31.95920 195 ASN A C 1
ATOM 3064 O O . ASN A 1 193 ? 38.65187 50.36595 26.99775 1.000 32.24376 195 ASN A O 1
ATOM 3075 N N . SER A 1 194 ? 37.77698 48.28635 27.07747 1.000 33.31461 196 SER A N 1
ATOM 3076 C CA . SER A 1 194 ? 37.77299 48.20669 28.52679 1.000 34.35669 196 SER A CA 1
ATOM 3077 C C . SER A 1 194 ? 38.85811 47.28258 29.06322 1.000 31.81097 196 SER A C 1
ATOM 3078 O O . SER A 1 194 ? 39.06276 47.25956 30.27847 1.000 35.64219 196 SER A O 1
ATOM 3086 N N . SER A 1 195 ? 39.55166 46.53005 28.19846 1.000 31.05904 197 SER A N 1
ATOM 3087 C CA . SER A 1 195 ? 40.71208 45.72600 28.56038 1.000 30.01093 197 SER A CA 1
ATOM 3088 C C . SER A 1 195 ? 41.64229 45.68449 27.35465 1.000 32.39778 197 SER A C 1
ATOM 3089 O O . SER A 1 195 ? 41.25956 46.03395 26.23232 1.000 30.14727 197 SER A O 1
ATOM 3097 N N . ARG A 1 196 ? 42.86924 45.21825 27.57848 1.000 32.35095 198 ARG A N 1
ATOM 3098 C CA . ARG A 1 196 ? 43.77478 45.05997 26.45515 1.000 30.41363 198 ARG A CA 1
ATOM 3099 C C . ARG A 1 196 ? 43.35559 43.95882 25.51135 1.000 29.71646 198 ARG A C 1
ATOM 3100 O O . ARG A 1 196 ? 43.94319 43.82729 24.43295 1.000 28.62241 198 ARG A O 1
ATOM 3121 N N . PHE A 1 197 ? 42.35663 43.16457 25.87500 1.000 31.27007 199 PHE A N 1
ATOM 3122 C CA . PHE A 1 197 ? 41.91154 42.03129 25.07806 1.000 27.97159 199 PHE A CA 1
ATOM 3123 C C . PHE A 1 197 ? 40.63006 42.29946 24.27353 1.000 30.26397 199 PHE A C 1
ATOM 3124 O O . PHE A 1 197 ? 40.14398 41.38700 23.58125 1.000 28.36323 199 PHE A O 1
ATOM 3141 N N . ASN A 1 198 ? 40.07502 43.51007 24.33184 1.000 28.32015 200 ASN A N 1
ATOM 3142 C CA . ASN A 1 198 ? 38.81931 43.75579 23.64918 1.000 25.21683 200 ASN A CA 1
ATOM 3143 C C . ASN A 1 198 ? 38.79809 45.07638 22.89695 1.000 25.02222 200 ASN A C 1
ATOM 3144 O O . ASN A 1 198 ? 39.72651 45.89113 22.94395 1.000 23.81677 200 ASN A O 1
ATOM 3155 N N . ALA A 1 199 ? 37.70634 45.25467 22.16395 1.000 24.44329 201 ALA A N 1
ATOM 3156 C CA . ALA A 1 199 ? 37.43609 46.51865 21.47655 1.000 23.11364 201 ALA A CA 1
ATOM 3157 C C . ALA A 1 199 ? 35.93705 46.59575 21.35448 1.000 27.63718 201 ALA A C 1
ATOM 3158 O O . ALA A 1 199 ? 35.26250 45.56461 21.23477 1.000 24.78974 201 ALA A O 1
ATOM 3165 N N . GLU A 1 200 ? 35.41963 47.80327 21.37942 1.000 24.30247 202 GLU A N 1
ATOM 3166 C CA . GLU A 1 200 ? 33.98702 48.02239 21.21498 1.000 24.27586 202 GLU A CA 1
ATOM 3167 C C . GLU A 1 200 ? 33.73130 49.14521 20.23094 1.000 26.47374 202 GLU A C 1
ATOM 3168 O O . GLU A 1 200 ? 34.45738 50.14968 20.21583 1.000 24.07753 202 GLU A O 1
ATOM 3180 N N . THR A 1 201 ? 32.70476 48.94527 19.38899 1.000 24.28267 203 THR A N 1
ATOM 3181 C CA . THR A 1 201 ? 32.34206 49.89737 18.35581 1.000 24.63054 203 THR A CA 1
ATOM 3182 C C . THR A 1 201 ? 30.92365 50.40629 18.59096 1.000 26.02965 203 THR A C 1
ATOM 3183 O O . THR A 1 201 ? 30.00276 49.62334 18.87172 1.000 22.83228 203 THR A O 1
ATOM 3211 N N . ALA A 1 203 ? 28.24422 54.13767 17.43485 1.000 24.77898 205 ALA A N 1
ATOM 3212 C CA . ALA A 1 203 ? 28.05203 55.17449 16.43843 1.000 20.99463 205 ALA A CA 1
ATOM 3213 C C . ALA A 1 203 ? 29.17585 56.21596 16.54617 1.000 23.41323 205 ALA A C 1
ATOM 3214 O O . ALA A 1 203 ? 29.75627 56.42620 17.60570 1.000 22.36468 205 ALA A O 1
ATOM 3221 N N . TYR A 1 204 ? 29.44358 56.88136 15.42759 1.000 27.98696 206 TYR A N 1
ATOM 3222 C CA . TYR A 1 204 ? 30.47334 57.92857 15.37199 1.000 26.46783 206 TYR A CA 1
ATOM 3223 C C . TYR A 1 204 ? 30.32733 58.95579 16.48068 1.000 28.96941 206 TYR A C 1
ATOM 3224 O O . TYR A 1 204 ? 29.22356 59.45984 16.72923 1.000 25.62840 206 TYR A O 1
ATOM 3242 N N . GLN A 1 205 ? 31.46369 59.25547 17.14543 1.000 25.79605 207 GLN A N 1
ATOM 3243 C CA . GLN A 1 205 ? 31.54361 60.25163 18.22052 1.000 25.71240 207 GLN A CA 1
ATOM 3244 C C . GLN A 1 205 ? 30.42544 60.10295 19.25454 1.000 28.67903 207 GLN A C 1
ATOM 3245 O O . GLN A 1 205 ? 29.81803 61.08142 19.70188 1.000 27.37017 207 GLN A O 1
ATOM 3259 N N . THR A 1 206 ? 30.16366 58.87474 19.64835 1.000 26.90724 208 THR A N 1
ATOM 3260 C CA . THR A 1 206 ? 29.18800 58.54810 20.68345 1.000 24.51478 208 THR A CA 1
ATOM 3261 C C . THR A 1 206 ? 29.85500 57.75950 21.79357 1.000 28.85532 208 THR A C 1
ATOM 3262 O O . THR A 1 206 ? 30.50034 56.73657 21.53791 1.000 29.05272 208 THR A O 1
ATOM 3273 N N . ASP A 1 207 ? 29.67096 58.20719 23.03014 1.000 25.89079 209 ASP A N 1
ATOM 3274 C CA . ASP A 1 207 ? 30.19390 57.47332 24.17361 1.000 24.05028 209 ASP A CA 1
ATOM 3275 C C . ASP A 1 207 ? 29.50368 57.98804 25.42629 1.000 24.29932 209 ASP A C 1
ATOM 3276 O O . ASP A 1 207 ? 28.53476 58.75167 25.36157 1.000 26.37832 209 ASP A O 1
ATOM 3285 N N . LYS A 1 208 ? 29.92767 57.46047 26.56464 1.000 26.11996 210 LYS A N 1
ATOM 3286 C CA . LYS A 1 208 ? 29.24014 57.76711 27.81715 1.000 26.80026 210 LYS A CA 1
ATOM 3287 C C . LYS A 1 208 ? 29.20188 59.27474 28.03778 1.000 28.14034 210 LYS A C 1
ATOM 3288 O O . LYS A 1 208 ? 28.16606 59.83614 28.43196 1.000 27.37453 210 LYS A O 1
ATOM 3307 N N . GLY A 1 209 ? 30.30718 59.95842 27.72708 1.000 29.34455 211 GLY A N 1
ATOM 3308 C CA . GLY A 1 209 ? 30.35129 61.39750 27.90107 1.000 28.21540 211 GLY A CA 1
ATOM 3309 C C . GLY A 1 209 ? 29.35861 62.12971 27.02892 1.000 28.56289 211 GLY A C 1
ATOM 3310 O O . GLY A 1 209 ? 28.73609 63.10083 27.47120 1.000 25.26161 211 GLY A O 1
ATOM 3314 N N . THR A 1 210 ? 29.20152 61.70006 25.76836 1.000 26.29748 212 THR A N 1
ATOM 3315 C CA . THR A 1 210 ? 28.23393 62.40553 24.93603 1.000 25.87186 212 THR A CA 1
ATOM 3316 C C . THR A 1 210 ? 26.81316 62.15859 25.42977 1.000 27.58033 212 THR A C 1
ATOM 3317 O O . THR A 1 210 ? 25.94740 63.04369 25.31117 1.000 25.20786 212 THR A O 1
ATOM 3328 N N . GLY A 1 211 ? 26.56825 60.97318 25.98529 1.000 24.81922 213 GLY A N 1
ATOM 3329 C CA . GLY A 1 211 ? 25.23670 60.67178 26.50434 1.000 23.96743 213 GLY A CA 1
ATOM 3330 C C . GLY A 1 211 ? 24.92699 61.48749 27.74442 1.000 26.21362 213 GLY A C 1
ATOM 3331 O O . GLY A 1 211 ? 23.80042 62.00825 27.91017 1.000 26.13781 213 GLY A O 1
ATOM 3335 N N . ILE A 1 212 ? 25.92291 61.61635 28.62038 1.000 24.39304 214 ILE A N 1
ATOM 3336 C CA . ILE A 1 212 ? 25.80455 62.45939 29.79165 1.000 23.34490 214 ILE A CA 1
ATOM 3337 C C . ILE A 1 212 ? 25.49233 63.88299 29.35650 1.000 26.11886 214 ILE A C 1
ATOM 3338 O O . ILE A 1 212 ? 24.57951 64.51591 29.89613 1.000 25.18089 214 ILE A O 1
ATOM 3354 N N . LYS A 1 213 ? 26.20204 64.38303 28.33588 1.000 25.00723 215 LYS A N 1
ATOM 3355 C CA . LYS A 1 213 ? 25.98440 65.77312 27.89837 1.000 27.61384 215 LYS A CA 1
ATOM 3356 C C . LYS A 1 213 ? 24.58383 66.00309 27.34547 1.000 27.07440 215 LYS A C 1
ATOM 3357 O O . LYS A 1 213 ? 23.95953 67.02283 27.64380 1.000 28.21280 215 LYS A O 1
ATOM 3376 N N . GLU A 1 214 ? 24.06943 65.04105 26.56300 1.000 27.79663 216 GLU A N 1
ATOM 3377 C CA . GLU A 1 214 ? 22.72836 65.16353 26.00262 1.000 27.95514 216 GLU A CA 1
ATOM 3378 C C . GLU A 1 214 ? 21.63917 65.08059 27.07629 1.000 28.72089 216 GLU A C 1
ATOM 3379 O O . GLU A 1 214 ? 20.62660 65.81700 27.02434 1.000 27.07490 216 GLU A O 1
ATOM 3408 N N . ILE A 1 216 ? 22.04204 65.89496 30.39247 1.000 26.54978 218 ILE A N 1
ATOM 3409 C CA . ILE A 1 216 ? 21.95164 67.09426 31.23976 1.000 26.24924 218 ILE A CA 1
ATOM 3410 C C . ILE A 1 216 ? 21.38774 68.24928 30.43366 1.000 24.64292 218 ILE A C 1
ATOM 3411 O O . ILE A 1 216 ? 20.59165 69.05925 30.95851 1.000 30.28208 218 ILE A O 1
ATOM 3427 N N . ALA A 1 217 ? 21.67914 68.29917 29.12401 1.000 27.76445 219 ALA A N 1
ATOM 3428 C CA . ALA A 1 217 ? 21.14795 69.39836 28.31637 1.000 28.00255 219 ALA A CA 1
ATOM 3429 C C . ALA A 1 217 ? 19.62371 69.36372 28.25345 1.000 29.64604 219 ALA A C 1
ATOM 3430 O O . ALA A 1 217 ? 18.95970 70.42097 28.11876 1.000 26.22215 219 ALA A O 1
ATOM 3437 N N . HIS A 1 218 ? 19.07326 68.15660 28.23070 1.000 28.93020 220 HIS A N 1
ATOM 3438 C CA . HIS A 1 218 ? 17.62245 68.00805 28.26914 1.000 29.63462 220 HIS A CA 1
ATOM 3439 C C . HIS A 1 218 ? 17.02997 68.71980 29.46802 1.000 31.30650 220 HIS A C 1
ATOM 3440 O O . HIS A 1 218 ? 15.87836 69.16379 29.41883 1.000 29.26192 220 HIS A O 1
ATOM 3454 N N . PHE A 1 219 ? 17.75879 68.76590 30.57162 1.000 26.79962 221 PHE A N 1
ATOM 3455 C CA . PHE A 1 219 ? 17.31478 69.46177 31.75694 1.000 27.65983 221 PHE A CA 1
ATOM 3456 C C . PHE A 1 219 ? 17.89651 70.86360 31.89216 1.000 30.39630 221 PHE A C 1
ATOM 3457 O O . PHE A 1 219 ? 17.75310 71.45925 32.94707 1.000 29.58601 221 PHE A O 1
ATOM 3474 N N . GLY A 1 220 ? 18.53441 71.39502 30.85840 1.000 28.45054 222 GLY A N 1
ATOM 3475 C CA . GLY A 1 220 ? 19.10380 72.72984 30.95684 1.000 30.46296 222 GLY A CA 1
ATOM 3476 C C . GLY A 1 220 ? 20.24427 72.86844 31.94322 1.000 34.69200 222 GLY A C 1
ATOM 3477 O O . GLY A 1 220 ? 20.51635 73.97585 32.43970 1.000 30.13796 222 GLY A O 1
ATOM 3481 N N . ILE A 1 221 ? 20.94047 71.77699 32.21903 1.000 29.41839 223 ILE A N 1
ATOM 3482 C CA . ILE A 1 221 ? 22.01150 71.75117 33.20872 1.000 32.27180 223 ILE A CA 1
ATOM 3483 C C . ILE A 1 221 ? 23.34254 71.65414 32.47742 1.000 31.70963 223 ILE A C 1
ATOM 3484 O O . ILE A 1 221 ? 23.45769 70.92095 31.48904 1.000 30.04132 223 ILE A O 1
ATOM 3500 N N . HIS A 1 222 ? 24.34488 72.40901 32.97661 1.000 30.71596 224 HIS A N 1
ATOM 3501 C CA . HIS A 1 222 ? 25.68291 72.52224 32.41532 1.000 34.39828 224 HIS A CA 1
ATOM 3502 C C . HIS A 1 222 ? 26.58253 71.43218 33.00133 1.000 33.66176 224 HIS A C 1
ATOM 3503 O O . HIS A 1 222 ? 26.35936 70.95058 34.11136 1.000 31.12759 224 HIS A O 1
ATOM 3517 N N . GLN A 1 223 ? 27.59237 71.02358 32.22988 1.000 34.94967 225 GLN A N 1
ATOM 3518 C CA . GLN A 1 223 ? 28.56580 70.05649 32.74119 1.000 35.69015 225 GLN A CA 1
ATOM 3519 C C . GLN A 1 223 ? 29.16499 70.51219 34.07369 1.000 35.77045 225 GLN A C 1
ATOM 3520 O O . GLN A 1 223 ? 29.40589 69.69669 34.97026 1.000 33.75492 225 GLN A O 1
ATOM 3534 N N . GLU A 1 224 ? 29.43156 71.81135 34.22778 1.000 34.87173 226 GLU A N 1
ATOM 3535 C CA . GLU A 1 224 ? 30.06520 72.25138 35.46987 1.000 39.08447 226 GLU A CA 1
ATOM 3536 C C . GLU A 1 224 ? 29.10789 72.23173 36.64941 1.000 38.29179 226 GLU A C 1
ATOM 3537 O O . GLU A 1 224 ? 29.55728 72.39588 37.78816 1.000 37.05387 226 GLU A O 1
ATOM 3549 N N . GLU A 1 225 ? 27.81169 72.00275 36.40545 1.000 30.25830 227 GLU A N 1
ATOM 3550 C CA . GLU A 1 225 ? 26.80681 71.83115 37.45362 1.000 29.55442 227 GLU A CA 1
ATOM 3551 C C . GLU A 1 225 ? 26.45813 70.36711 37.68180 1.000 30.45451 227 GLU A C 1
ATOM 3552 O O . GLU A 1 225 ? 25.42374 70.06742 38.30194 1.000 29.55814 227 GLU A O 1
ATOM 3564 N N . THR A 1 226 ? 27.23551 69.46288 37.09893 1.000 29.25644 228 THR A N 1
ATOM 3565 C CA . THR A 1 226 ? 26.96377 68.03316 37.10518 1.000 26.94987 228 THR A CA 1
ATOM 3566 C C . THR A 1 226 ? 28.09309 67.34642 37.82079 1.000 30.92750 228 THR A C 1
ATOM 3567 O O . THR A 1 226 ? 29.25587 67.59168 37.49974 1.000 26.75381 228 THR A O 1
ATOM 3578 N N . LEU A 1 227 ? 27.75291 66.55060 38.83311 1.000 29.90696 229 LEU A N 1
ATOM 3579 C CA . LEU A 1 227 ? 28.71860 65.74123 39.56258 1.000 29.58992 229 LEU A CA 1
ATOM 3580 C C . LEU A 1 227 ? 28.5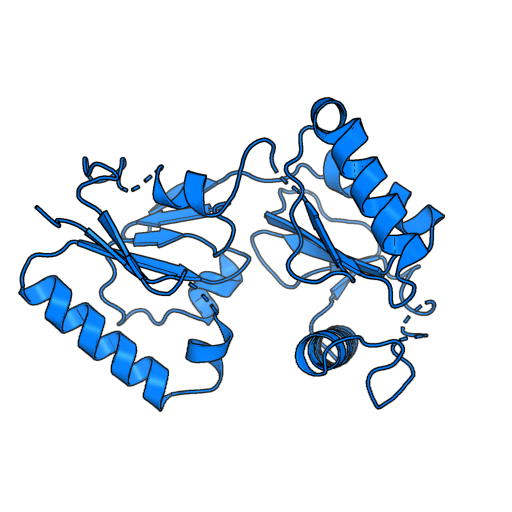7613 64.31244 39.07749 1.000 30.34151 229 LEU A C 1
ATOM 3581 O O . LEU A 1 227 ? 27.56194 63.66597 39.35267 1.000 27.49580 229 LEU A O 1
ATOM 3597 N N . VAL A 1 228 ? 29.53450 63.84525 38.30685 1.000 28.40561 230 VAL A N 1
ATOM 3598 C CA . VAL A 1 228 ? 29.52342 62.47104 37.82330 1.000 27.79404 230 VAL A CA 1
ATOM 3599 C C . VAL A 1 228 ? 30.26077 61.58242 38.81084 1.000 33.84119 230 VAL A C 1
ATOM 3600 O O . VAL A 1 228 ? 31.42424 61.83542 39.13554 1.000 30.82428 230 VAL A O 1
ATOM 3613 N N . ILE A 1 229 ? 29.58358 60.52727 39.26103 1.000 30.09457 231 ILE A N 1
ATOM 3614 C CA . ILE A 1 229 ? 30.01186 59.65181 40.34560 1.000 36.96424 231 ILE A CA 1
ATOM 3615 C C . ILE A 1 229 ? 30.09443 58.23724 39.79820 1.000 36.32679 231 ILE A C 1
ATOM 3616 O O . ILE A 1 229 ? 29.18589 57.79832 39.10128 1.000 31.05811 231 ILE A O 1
ATOM 3632 N N . GLY A 1 230 ? 31.16301 57.51635 40.11271 1.000 38.39909 232 GLY A N 1
ATOM 3633 C CA . GLY A 1 230 ? 31.26113 56.13225 39.70245 1.000 44.22006 232 GLY A CA 1
ATOM 3634 C C . GLY A 1 230 ? 32.14602 55.90380 38.50575 1.000 52.85273 232 GLY A C 1
ATOM 3635 O O . GLY A 1 230 ? 32.37513 54.72930 38.14520 1.000 54.01870 232 GLY A O 1
ATOM 3639 N N . ASP A 1 231 ? 32.64140 56.98998 37.89609 1.000 61.93031 233 ASP A N 1
ATOM 3640 C CA . ASP A 1 231 ? 33.44052 57.02121 36.66931 1.000 72.77049 233 ASP A CA 1
ATOM 3641 C C . ASP A 1 231 ? 32.54753 57.13755 35.43621 1.000 71.88223 233 ASP A C 1
ATOM 3642 O O . ASP A 1 231 ? 32.70187 58.05412 34.61745 1.000 74.69668 233 ASP A O 1
#

Sequence (226 aa):
NVKAIFLDDGTILHENNQASTYTKDVINQLREKGYKVFLATGRSHSEIHQLVPQDFAVNGIISSNGTIGEVDGEIIFKHGLSLAQVQQITNLAKRQQIYYEVFPFEGNRVSLKEDETWRDIRSQDPINGVSHSEWSSRQDALAGKIDWVTKFPEGEYSKIYLFSSNLEKITAFRDELKQNHVQLQISVSNSSRFNAETAYQTDKGTGIKEIAHFGIHQEETLVIGD

Nearest PDB structures (foldseek):
  7xhz-assembly1_A  TM=1.002E+00  e=3.137E-50  Staphylococcus aureus subsp. aureus Mu50
  8hvq-assembly1_B-2  TM=9.562E-01  e=1.820E-35  Staphylococcus lugdunensis
  3fzq-assembly2_B  TM=7.494E-01  e=1.853E-11  Clostridioides difficile 630
  2hf2-assembly2_B  TM=6.784E-01  e=2.414E-10  Escherichia coli K-12
  1wzc-assembly1_A  TM=6.076E-01  e=1.047E-07  Pyrococcus horikoshii

Solvent-accessible surface area: 11593 Å² total

Foldseek 3Di:
DAQEEEEEELVQQPPDPPSVVVQQVVQVVCVVVRHAYEYEYAQAQARVPVRHDPSRPHQKYAHNWLQWIAGPHRIPHGFFDFLVLVVVLVVVCVVLVWDKWFAANDAFIEDALVSLPSVCLVDPQDPLPDDRVVSVVVVVCNVPRYDHHNGDDGDTTRKMKTFDSDLVSQQVSLVVCVVCCVVSQWDWDDDDSGMIMIHHPTTNVVNVVVVVVVVHDPVNYHYPPD